Protein AF-A0AA36N7K6-F1 (afdb_monomer_lite)

Secondary structure (DSSP, 8-state):
------------------------------------PPP---SSHHHHHHHHHHHHHHHTTSSSSSTT-SSS------S----EEEEEESTTT-S-STTSPTTSEEEEEE--TT--SPPPPPPTT-SS-EEEEE-TT--S-PPPHHHHHHHHTTTT--EEEEE-SGGGTT-HHHHHHHHHHHHHH-TT--EEEEEEGGGHHHHGGGTTT-SEEEEE--SS-SSSGGG---SS-GGGSSHHHHHHHHHTSSS-GGGEEEEEESTT--HHHHHHHHHHHHHHT--EEEEESGGG--TTS-HHHHH-TTS-S---TT----EEEESS--S----STT-B-SS-BHHHHTSSS----SSTT-EEEE--

Radius of gyration: 30.45 Å; chains: 1; bounding box: 59×82×105 Å

Structure (mmCIF, N/CA/C/O backbone):
data_AF-A0AA36N7K6-F1
#
_entry.id   AF-A0AA36N7K6-F1
#
loop_
_atom_site.group_PDB
_atom_site.id
_atom_site.type_symbol
_atom_site.label_atom_id
_atom_site.label_alt_id
_atom_site.label_comp_id
_atom_site.label_asym_id
_atom_site.label_entity_id
_atom_site.label_seq_id
_atom_site.pdbx_PDB_ins_code
_atom_site.Cartn_x
_atom_site.Cartn_y
_atom_site.Cartn_z
_atom_site.occupancy
_atom_site.B_iso_or_equiv
_atom_site.auth_seq_id
_atom_site.auth_comp_id
_atom_site.auth_asym_id
_atom_site.auth_atom_id
_atom_site.pdbx_PDB_model_num
ATOM 1 N N . MET A 1 1 ? -28.451 37.799 57.015 1.00 39.62 1 MET A N 1
ATOM 2 C CA . MET A 1 1 ? -27.602 36.860 56.252 1.00 39.62 1 MET A CA 1
ATOM 3 C C . MET A 1 1 ? -27.461 37.430 54.855 1.00 39.62 1 MET A C 1
ATOM 5 O O . MET A 1 1 ? -28.474 37.689 54.223 1.00 39.62 1 MET A O 1
ATOM 9 N N . LEU A 1 2 ? -26.233 37.780 54.480 1.00 30.55 2 LEU A N 1
ATOM 10 C CA . LEU A 1 2 ? -25.866 38.664 53.372 1.00 30.55 2 LEU A CA 1
ATOM 11 C C . LEU A 1 2 ? -24.946 37.911 52.395 1.00 30.55 2 LEU A C 1
ATOM 13 O O . LEU A 1 2 ? -23.945 37.377 52.861 1.00 30.55 2 LEU A O 1
ATOM 17 N N . LEU A 1 3 ? -25.278 38.007 51.093 1.00 30.17 3 LEU A N 1
ATOM 18 C CA . LEU A 1 3 ? -24.422 37.927 49.880 1.00 30.17 3 LEU A CA 1
ATOM 19 C C . LEU A 1 3 ? -23.689 36.585 49.569 1.00 30.17 3 LEU A C 1
ATOM 21 O O . LEU A 1 3 ? -23.474 35.783 50.470 1.00 30.17 3 LEU A O 1
ATOM 25 N N . PRO A 1 4 ? -23.166 36.372 48.336 1.00 53.59 4 PRO A N 1
ATOM 26 C CA . PRO A 1 4 ? -23.793 36.595 47.022 1.00 53.59 4 PRO A CA 1
ATOM 27 C C . PRO A 1 4 ? -23.448 35.538 45.938 1.00 53.59 4 PRO A C 1
ATOM 29 O O . PRO A 1 4 ? -22.543 34.721 46.069 1.00 53.59 4 PRO A O 1
ATOM 32 N N . VAL A 1 5 ? -24.149 35.667 44.808 1.00 38.34 5 VAL A N 1
ATOM 33 C CA . VAL A 1 5 ? -23.792 35.183 43.463 1.00 38.34 5 VAL A CA 1
ATOM 34 C C . VAL A 1 5 ? -22.584 35.963 42.917 1.00 38.34 5 VAL A C 1
ATOM 36 O O . VAL A 1 5 ? -22.583 37.191 42.995 1.00 38.34 5 VAL A O 1
ATOM 39 N N . VAL A 1 6 ? -21.611 35.277 42.300 1.00 35.47 6 VAL A N 1
ATOM 40 C CA . VAL A 1 6 ? -20.634 35.878 41.368 1.00 35.47 6 VAL A CA 1
ATOM 41 C C . VAL A 1 6 ? -20.491 34.995 40.127 1.00 35.47 6 VAL A C 1
ATOM 43 O O . VAL A 1 6 ? -20.120 33.828 40.203 1.00 35.47 6 VAL A O 1
ATOM 46 N N . LEU A 1 7 ? -20.813 35.617 38.995 1.00 31.94 7 LEU A N 1
ATOM 47 C CA . LEU A 1 7 ? -20.554 35.241 37.609 1.00 31.94 7 LEU A CA 1
ATOM 48 C C . LEU A 1 7 ? -19.207 35.864 37.197 1.00 31.94 7 LEU A C 1
ATOM 50 O O . LEU A 1 7 ? -18.988 37.005 37.596 1.00 31.94 7 LEU A O 1
ATOM 54 N N . LEU A 1 8 ? -18.372 35.188 36.390 1.00 29.02 8 LEU A N 1
ATOM 55 C CA . LEU A 1 8 ? -17.604 35.757 35.254 1.00 29.02 8 LEU A CA 1
ATOM 56 C C . LEU A 1 8 ? -16.471 34.827 34.780 1.00 29.02 8 LEU A C 1
ATOM 58 O O . LEU A 1 8 ? -15.497 34.608 35.493 1.00 29.02 8 LEU A O 1
ATOM 62 N N . ALA A 1 9 ? -16.548 34.395 33.520 1.00 30.91 9 ALA A N 1
ATOM 63 C CA . ALA A 1 9 ? -15.377 34.150 32.683 1.00 30.91 9 ALA A CA 1
ATOM 64 C C . ALA A 1 9 ? -15.690 34.644 31.262 1.00 30.91 9 ALA A C 1
ATOM 66 O O . ALA A 1 9 ? -16.719 34.308 30.679 1.00 30.91 9 ALA A O 1
ATOM 67 N N . PHE A 1 10 ? -14.817 35.527 30.785 1.00 28.91 10 PHE A N 1
ATOM 68 C CA . PHE A 1 10 ? -14.889 36.290 29.545 1.00 28.91 10 PHE A CA 1
ATOM 69 C C . PHE A 1 10 ? -14.486 35.437 28.332 1.00 28.91 10 PHE A C 1
ATOM 71 O O . PHE A 1 10 ? -13.422 34.821 28.336 1.00 28.91 10 PHE A O 1
ATOM 78 N N . MET A 1 11 ? -15.291 35.489 27.268 1.00 31.33 11 MET A N 1
ATOM 79 C CA . MET A 1 11 ? -14.873 35.181 25.898 1.00 31.33 11 MET A CA 1
ATOM 80 C C . MET A 1 11 ? -14.242 36.429 25.272 1.00 31.33 11 MET A C 1
ATOM 82 O O . MET A 1 11 ? -14.821 37.514 25.324 1.00 31.33 11 MET A O 1
ATOM 86 N N . CYS A 1 12 ? -13.069 36.260 24.663 1.00 26.70 12 CYS A N 1
ATOM 87 C CA . CYS A 1 12 ? -12.395 37.280 23.869 1.00 26.70 12 CYS A CA 1
ATOM 88 C C . CYS A 1 12 ? -12.596 36.937 22.385 1.00 26.70 12 CYS A C 1
ATOM 90 O O . CYS A 1 12 ? -11.971 36.015 21.867 1.00 26.70 12 CYS A O 1
ATOM 92 N N . LEU A 1 13 ? -13.505 37.655 21.724 1.00 32.97 13 LEU A N 1
ATOM 93 C CA . LEU A 1 13 ? -13.656 37.686 20.270 1.00 32.97 13 LEU A CA 1
ATOM 94 C C . LEU A 1 13 ? -12.942 38.942 19.763 1.00 32.97 13 LEU A C 1
ATOM 96 O O . LEU A 1 13 ? -13.388 40.053 20.039 1.00 32.97 13 LEU A O 1
ATOM 100 N N . CYS A 1 14 ? -11.862 38.767 19.006 1.00 27.42 14 CYS A N 1
ATOM 101 C CA . CYS A 1 14 ? -11.265 39.833 18.206 1.00 27.42 14 CYS A CA 1
ATOM 102 C C . CYS A 1 14 ? -11.496 39.523 16.727 1.00 27.42 14 CYS A C 1
ATOM 104 O O . CYS A 1 14 ? -10.739 38.776 16.114 1.00 27.42 14 CYS A O 1
ATOM 106 N N . GLY A 1 15 ? -12.536 40.129 16.160 1.00 26.52 15 GLY A N 1
ATOM 107 C CA . GLY A 1 15 ? -12.546 40.510 14.754 1.00 26.52 15 GLY A CA 1
ATOM 108 C C . GLY A 1 15 ? -12.135 41.977 14.650 1.00 26.52 15 GLY A C 1
ATOM 109 O O . GLY A 1 15 ? -12.615 42.796 15.429 1.00 26.52 15 GLY A O 1
ATOM 110 N N . ASN A 1 16 ? -11.234 42.321 13.732 1.00 32.41 16 ASN A N 1
ATOM 111 C CA . ASN A 1 16 ? -11.584 43.061 12.515 1.00 32.41 16 ASN A CA 1
ATOM 112 C C . ASN A 1 16 ? -10.376 43.698 11.823 1.00 32.41 16 ASN A C 1
ATOM 114 O O . ASN A 1 16 ? -9.350 44.028 12.411 1.00 32.41 16 ASN A O 1
ATOM 118 N N . ALA A 1 17 ? -10.589 43.873 10.525 1.00 33.31 17 ALA A N 1
ATOM 119 C CA . ALA A 1 17 ? -9.763 44.565 9.565 1.00 33.31 17 ALA A CA 1
ATOM 120 C C . ALA A 1 17 ? -9.476 46.045 9.900 1.00 33.31 17 ALA A C 1
ATOM 122 O O . ALA A 1 17 ? -10.287 46.749 10.491 1.00 33.31 17 ALA A O 1
ATOM 123 N N . GLN A 1 18 ? -8.336 46.488 9.361 1.00 32.47 18 GLN A N 1
ATOM 124 C CA . GLN A 1 18 ? -8.043 47.805 8.781 1.00 32.47 18 GLN A CA 1
ATOM 125 C C . GLN A 1 18 ? -8.142 49.097 9.628 1.00 32.47 18 GLN A C 1
ATOM 127 O O . GLN A 1 18 ? -9.201 49.658 9.882 1.00 32.47 18 GLN A O 1
ATOM 132 N N . SER A 1 19 ? -6.955 49.707 9.731 1.00 32.47 19 SER A N 1
ATOM 133 C CA . SER A 1 19 ? -6.635 51.109 9.406 1.00 32.47 19 SER A CA 1
ATOM 134 C C . SER A 1 19 ? -6.470 52.145 10.532 1.00 32.47 19 SER A C 1
ATOM 136 O O . SER A 1 19 ? -7.344 52.414 11.345 1.00 32.47 19 SER A O 1
ATOM 138 N N . SER A 1 20 ? -5.321 52.821 10.414 1.00 34.53 20 SER A N 1
ATOM 139 C CA . SER A 1 20 ? -4.963 54.182 10.842 1.00 34.53 20 SER A CA 1
ATOM 140 C C . SER A 1 20 ? -4.716 54.499 12.326 1.00 34.53 20 SER A C 1
ATOM 142 O O . SER A 1 20 ? -5.620 54.667 13.130 1.00 34.53 20 SER A O 1
ATOM 144 N N . ASN A 1 21 ? -3.420 54.688 12.609 1.00 36.25 21 ASN A N 1
ATOM 145 C CA . ASN A 1 21 ? -2.793 55.787 13.353 1.00 36.25 21 ASN A CA 1
ATOM 146 C C . ASN A 1 21 ? -3.643 56.567 14.370 1.00 36.25 21 ASN A C 1
ATOM 148 O O . ASN A 1 21 ? -4.334 57.515 14.004 1.00 36.25 21 ASN A O 1
ATOM 152 N N . ALA A 1 22 ? -3.371 56.335 15.654 1.00 35.34 22 ALA A N 1
ATOM 153 C CA . ALA A 1 22 ? -3.309 57.407 16.644 1.00 35.34 22 ALA A CA 1
ATOM 154 C C . ALA A 1 22 ? -2.387 57.006 17.806 1.00 35.34 22 ALA A C 1
ATOM 156 O O . ALA A 1 22 ? -2.618 56.038 18.522 1.00 35.34 22 ALA A O 1
ATOM 157 N N . THR A 1 23 ? -1.316 57.777 17.957 1.00 39.56 23 THR A N 1
ATOM 158 C CA . THR A 1 23 ? -0.395 57.835 19.095 1.00 39.56 23 THR A CA 1
ATOM 159 C C . THR A 1 23 ? -1.125 58.084 20.416 1.00 39.56 23 THR A C 1
ATOM 161 O O . THR A 1 23 ? -1.807 59.100 20.548 1.00 39.56 23 THR A O 1
ATOM 164 N N . CYS A 1 24 ? -0.882 57.237 21.420 1.00 33.41 24 CYS A N 1
ATOM 165 C CA . CYS A 1 24 ? -1.167 57.539 22.823 1.00 33.41 24 CYS A CA 1
ATOM 166 C C . CYS A 1 24 ? 0.103 57.415 23.670 1.00 33.41 24 CYS A C 1
ATOM 168 O O . CYS A 1 24 ? 0.974 56.584 23.424 1.00 33.41 24 CYS A O 1
ATOM 170 N N . ALA A 1 25 ? 0.195 58.354 24.604 1.00 33.22 25 ALA A N 1
ATOM 171 C CA . ALA A 1 25 ? 1.375 58.785 25.321 1.00 33.22 25 ALA A CA 1
ATOM 172 C C . ALA A 1 25 ? 1.802 57.839 26.450 1.00 33.22 25 ALA A C 1
ATOM 174 O O . ALA A 1 25 ? 1.000 57.095 27.009 1.00 33.22 25 ALA A O 1
ATOM 175 N N . ALA A 1 26 ? 3.087 57.948 26.781 1.00 37.84 26 ALA A N 1
ATOM 176 C CA . ALA A 1 26 ? 3.734 57.346 27.933 1.00 37.84 26 ALA A CA 1
ATOM 177 C C . ALA A 1 26 ? 3.120 57.834 29.256 1.00 37.84 26 ALA A C 1
ATOM 179 O O . ALA A 1 26 ? 2.876 59.029 29.431 1.00 37.84 26 ALA A O 1
ATOM 180 N N . GLY A 1 27 ? 2.929 56.900 30.185 1.00 31.61 27 GLY A N 1
ATOM 181 C CA . GLY A 1 27 ? 2.534 57.163 31.563 1.00 31.61 27 GLY A CA 1
ATOM 182 C C . GLY A 1 27 ? 2.665 55.896 32.401 1.00 31.61 27 GLY A C 1
ATOM 183 O O . GLY A 1 27 ? 1.867 54.980 32.248 1.00 31.61 27 GLY A O 1
ATOM 184 N N . ASP A 1 28 ? 3.733 55.866 33.194 1.00 34.97 28 ASP A N 1
ATOM 185 C CA . ASP A 1 28 ? 3.981 55.141 34.445 1.00 34.97 28 ASP A CA 1
ATOM 186 C C . ASP A 1 28 ? 3.016 54.012 34.851 1.00 34.97 28 ASP A C 1
ATOM 188 O O . ASP A 1 28 ? 1.888 54.251 35.282 1.00 34.97 28 ASP A O 1
ATOM 192 N N . CYS A 1 29 ? 3.540 52.782 34.850 1.00 32.78 29 CYS A N 1
ATOM 193 C CA . CYS A 1 29 ? 3.026 51.680 35.658 1.00 32.78 29 CYS A CA 1
ATOM 194 C C . CYS A 1 29 ? 4.177 51.089 36.480 1.00 32.78 29 CYS A C 1
ATOM 196 O O . CYS A 1 29 ? 5.157 50.591 35.924 1.00 32.78 29 CYS A O 1
ATOM 198 N N . ASP A 1 30 ? 4.022 51.179 37.799 1.00 32.94 30 ASP A N 1
ATOM 199 C CA . ASP A 1 30 ? 4.907 50.668 38.841 1.00 32.94 30 ASP A CA 1
ATOM 200 C C . ASP A 1 30 ? 5.195 49.158 38.723 1.00 32.94 30 ASP A C 1
ATOM 202 O O . ASP A 1 30 ? 4.315 48.344 38.430 1.00 32.94 30 ASP A O 1
ATOM 206 N N . GLU A 1 31 ? 6.444 48.786 39.020 1.00 40.84 31 GLU A N 1
ATOM 207 C CA . GLU A 1 31 ? 6.893 47.404 39.219 1.00 40.84 31 GLU A CA 1
ATOM 208 C C . GLU A 1 31 ? 6.228 46.744 40.441 1.00 40.84 31 GLU A C 1
ATOM 210 O O . GLU A 1 31 ? 6.171 47.346 41.518 1.00 40.84 31 GLU A O 1
ATOM 215 N N . PRO A 1 32 ? 5.897 45.441 40.363 1.00 40.06 32 PRO A N 1
ATOM 216 C CA . PRO A 1 32 ? 5.845 44.598 41.545 1.00 40.06 32 PRO A CA 1
ATOM 217 C C . PRO A 1 32 ? 6.976 43.553 41.574 1.00 40.06 32 PRO A C 1
ATOM 219 O O . PRO A 1 32 ? 7.099 42.684 40.716 1.00 40.06 32 PRO A O 1
ATOM 222 N N . ALA A 1 33 ? 7.770 43.670 42.640 1.00 32.44 33 ALA A N 1
ATOM 223 C CA . ALA A 1 33 ? 8.485 42.657 43.420 1.00 32.44 33 ALA A CA 1
ATOM 224 C C . ALA A 1 33 ? 8.785 41.271 42.795 1.00 32.44 33 ALA A C 1
ATOM 226 O O . ALA A 1 33 ? 7.921 40.409 42.638 1.00 32.44 33 ALA A O 1
ATOM 227 N N . LEU A 1 34 ? 10.090 41.017 42.638 1.00 30.92 34 LEU A N 1
ATOM 228 C CA . LEU A 1 34 ? 10.732 39.711 42.466 1.00 30.92 34 LEU A CA 1
ATOM 229 C C . LEU A 1 34 ? 10.293 38.677 43.523 1.00 30.92 34 LEU A C 1
ATOM 231 O O . LEU A 1 34 ? 10.609 38.806 44.707 1.00 30.92 34 LEU A O 1
ATOM 235 N N . VAL A 1 35 ? 9.690 37.578 43.066 1.00 33.66 35 VAL A N 1
ATOM 236 C CA . VAL A 1 35 ? 9.576 36.321 43.821 1.00 33.66 35 VAL A CA 1
ATOM 237 C C . VAL A 1 35 ? 10.738 35.407 43.423 1.00 33.66 35 VAL A C 1
ATOM 239 O O . VAL A 1 35 ? 10.842 34.962 42.281 1.00 33.66 35 VAL A O 1
ATOM 242 N N . GLN A 1 36 ? 11.631 35.123 44.375 1.00 37.09 36 GLN A N 1
ATOM 243 C CA . GLN A 1 36 ? 12.686 34.116 44.242 1.00 37.09 36 GLN A CA 1
ATOM 244 C C . GLN A 1 36 ? 12.073 32.711 44.152 1.00 37.09 36 GLN A C 1
ATOM 246 O O . GLN A 1 36 ? 11.534 32.201 45.133 1.00 37.09 36 GLN A O 1
ATOM 251 N N . MET A 1 37 ? 12.219 32.050 43.000 1.00 32.16 37 MET A N 1
ATOM 252 C CA . MET A 1 37 ? 11.993 30.609 42.875 1.00 32.16 37 MET A CA 1
ATOM 253 C C . MET A 1 37 ? 13.297 29.827 43.081 1.00 32.16 37 MET A C 1
ATOM 255 O O . MET A 1 37 ? 14.289 29.994 42.370 1.00 32.16 37 MET A O 1
ATOM 259 N N . SER A 1 38 ? 13.257 28.958 44.088 1.00 33.12 38 SER A N 1
ATOM 260 C CA . SER A 1 38 ? 14.262 27.961 44.453 1.00 33.12 38 SER A CA 1
ATOM 261 C C . SER A 1 38 ? 14.461 26.925 43.336 1.00 33.12 38 SER A C 1
ATOM 263 O O . SER A 1 38 ? 13.515 26.266 42.908 1.00 33.12 38 SER A O 1
ATOM 265 N N . ARG A 1 39 ? 15.710 26.762 42.881 1.00 39.34 39 ARG A N 1
ATOM 266 C CA . ARG A 1 39 ? 16.161 25.673 42.000 1.00 39.34 39 ARG A CA 1
ATOM 267 C C . ARG A 1 39 ? 16.507 24.445 42.838 1.00 39.34 39 ARG A C 1
ATOM 269 O O . ARG A 1 39 ? 17.468 24.484 43.602 1.00 39.34 39 ARG A O 1
ATOM 276 N N . THR A 1 40 ? 15.828 23.326 42.602 1.00 35.69 40 THR A N 1
ATOM 277 C CA . THR A 1 40 ? 16.357 21.994 42.926 1.00 35.69 40 THR A CA 1
ATOM 278 C C . THR A 1 40 ? 16.077 21.008 41.794 1.00 35.69 40 THR A C 1
ATOM 280 O O . THR A 1 40 ? 15.075 21.112 41.098 1.00 35.69 40 THR A O 1
ATOM 283 N N . SER A 1 41 ? 16.993 20.043 41.659 1.00 37.34 41 SER A N 1
ATOM 284 C CA . SER A 1 41 ? 16.916 18.822 40.845 1.00 37.34 41 SER A CA 1
ATOM 285 C C . SER A 1 41 ? 17.373 18.895 39.379 1.00 37.34 41 SER A C 1
ATOM 287 O O . SER A 1 41 ? 16.604 18.785 38.432 1.00 37.34 41 SER A O 1
ATOM 289 N N . SER A 1 42 ? 18.695 18.964 39.195 1.00 47.56 42 SER A N 1
ATOM 290 C CA . SER A 1 42 ? 19.395 18.535 37.979 1.00 47.56 42 SER A CA 1
ATOM 291 C C . SER A 1 42 ? 20.234 17.294 38.307 1.00 47.56 42 SER A C 1
ATOM 293 O O . SER A 1 42 ? 21.413 17.412 38.643 1.00 47.56 42 SER A O 1
ATOM 295 N N . HIS A 1 43 ? 19.644 16.097 38.275 1.00 48.12 43 HIS A N 1
ATOM 296 C CA . HIS A 1 43 ? 20.434 14.861 38.401 1.00 48.12 43 HIS A CA 1
ATOM 297 C C . HIS A 1 43 ? 19.873 13.651 37.631 1.00 48.12 43 HIS A C 1
ATOM 299 O O . HIS A 1 43 ? 20.649 12.773 37.251 1.00 48.12 43 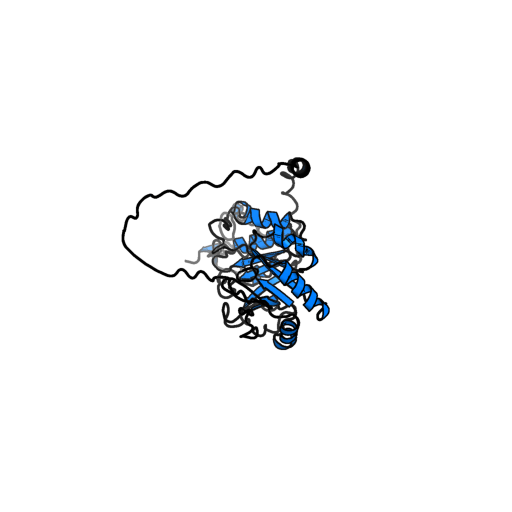HIS A O 1
ATOM 305 N N . GLU A 1 44 ? 18.581 13.628 37.287 1.00 48.41 44 GLU A N 1
ATOM 306 C CA . GLU A 1 44 ? 17.987 12.516 36.520 1.00 48.41 44 GLU A CA 1
ATOM 307 C C . GLU A 1 44 ? 18.118 12.676 34.994 1.00 48.41 44 GLU A C 1
ATOM 309 O O . GLU A 1 44 ? 18.363 11.700 34.278 1.00 48.41 44 GLU A O 1
ATOM 314 N N . GLU A 1 45 ? 18.117 13.905 34.473 1.00 47.12 45 GLU A N 1
ATOM 315 C CA . GLU A 1 45 ? 18.194 14.148 33.022 1.00 47.12 45 GLU A CA 1
ATOM 316 C C . GLU A 1 45 ? 19.569 13.783 32.410 1.00 47.12 45 GLU A C 1
ATOM 318 O O . GLU A 1 45 ? 19.695 13.402 31.240 1.00 47.12 45 GLU A O 1
ATOM 323 N N . LEU A 1 46 ? 20.628 13.817 33.225 1.00 47.28 46 LEU A N 1
ATOM 324 C CA . LEU A 1 46 ? 21.995 13.471 32.819 1.00 47.28 46 LEU A CA 1
ATOM 325 C C . LEU A 1 46 ? 22.236 11.954 32.742 1.00 47.28 46 LEU A C 1
ATOM 327 O O . LEU A 1 46 ? 23.103 11.510 31.978 1.00 47.28 46 LEU A O 1
ATOM 331 N N . GLN A 1 47 ? 21.460 11.144 33.470 1.00 48.22 47 GLN A N 1
ATOM 332 C CA . GLN A 1 47 ? 21.578 9.683 33.420 1.00 48.22 47 GLN A CA 1
ATOM 333 C C . GLN A 1 47 ? 20.828 9.082 32.218 1.00 48.22 47 GLN A C 1
ATOM 335 O O . GLN A 1 47 ? 21.354 8.172 31.565 1.00 48.22 47 GLN A O 1
ATOM 340 N N . GLY A 1 48 ? 19.688 9.663 31.822 1.00 49.28 48 GLY A N 1
ATOM 341 C CA . GLY A 1 48 ? 18.949 9.266 30.614 1.00 49.28 48 GLY A CA 1
ATOM 342 C C . GLY A 1 48 ? 19.736 9.495 29.314 1.00 49.28 48 GLY A C 1
ATOM 343 O O . GLY A 1 48 ? 19.829 8.610 28.454 1.00 49.28 48 GLY A O 1
ATOM 344 N N . ARG A 1 49 ? 20.424 10.641 29.192 1.00 51.81 49 ARG A N 1
ATOM 345 C CA . ARG A 1 49 ? 21.219 10.980 27.991 1.00 51.81 49 ARG A CA 1
ATOM 346 C C . ARG A 1 49 ? 22.467 10.099 27.814 1.00 51.81 49 ARG A C 1
ATOM 348 O O . ARG A 1 49 ? 22.881 9.828 26.682 1.00 51.81 49 ARG A O 1
ATOM 355 N N . ARG A 1 50 ? 23.056 9.586 28.904 1.00 51.22 50 ARG A N 1
ATOM 356 C CA . ARG A 1 50 ? 24.233 8.690 28.849 1.00 51.22 50 ARG A CA 1
ATOM 357 C C . ARG A 1 50 ? 23.887 7.269 28.388 1.00 51.22 50 ARG A C 1
ATOM 359 O O . ARG A 1 50 ? 24.697 6.662 27.683 1.00 51.22 50 ARG A O 1
ATOM 366 N N . ARG A 1 51 ? 22.685 6.759 28.692 1.00 53.66 51 ARG A N 1
ATOM 367 C CA . ARG A 1 51 ? 22.215 5.450 28.190 1.00 53.66 51 ARG A CA 1
ATOM 368 C C . ARG A 1 51 ? 21.927 5.474 26.681 1.00 53.66 51 ARG A C 1
ATOM 370 O O . ARG A 1 51 ? 22.362 4.562 25.976 1.00 53.66 51 ARG A O 1
ATOM 377 N N . ARG A 1 52 ? 21.335 6.555 26.151 1.00 53.38 52 ARG A N 1
ATOM 378 C CA . ARG A 1 52 ? 21.074 6.717 24.700 1.00 53.38 52 ARG A CA 1
ATOM 379 C C . ARG A 1 52 ? 22.355 6.775 23.850 1.00 53.38 52 ARG A C 1
ATOM 381 O O . ARG A 1 52 ? 22.409 6.185 22.772 1.00 53.38 52 ARG A O 1
ATOM 388 N N . ARG A 1 53 ? 23.438 7.395 24.345 1.00 52.38 53 ARG A N 1
ATOM 389 C CA . ARG A 1 53 ? 24.724 7.466 23.613 1.00 52.38 53 ARG A CA 1
ATOM 390 C C . ARG A 1 53 ? 25.489 6.138 23.536 1.00 52.38 53 ARG A C 1
ATOM 392 O O . ARG A 1 53 ? 26.226 5.937 22.571 1.00 52.38 53 ARG A O 1
ATOM 399 N N . ARG A 1 54 ? 25.324 5.221 24.500 1.00 49.47 54 ARG A N 1
ATOM 400 C CA . ARG A 1 54 ? 25.983 3.898 24.448 1.00 49.47 54 ARG A CA 1
ATOM 401 C C . ARG A 1 54 ? 25.332 2.951 23.431 1.00 49.47 54 ARG A C 1
ATOM 403 O O . ARG A 1 54 ? 26.071 2.267 22.732 1.00 49.47 54 ARG A O 1
ATOM 410 N N . ARG A 1 55 ? 24.002 2.985 23.259 1.00 51.00 55 ARG A N 1
ATOM 411 C CA . ARG A 1 55 ? 23.293 2.160 22.253 1.00 51.00 55 ARG A CA 1
ATOM 412 C C . ARG A 1 55 ? 23.614 2.555 20.803 1.00 51.00 55 ARG A C 1
ATOM 414 O O . ARG A 1 55 ? 23.816 1.683 19.965 1.00 51.00 55 ARG A O 1
ATOM 421 N N . ARG A 1 56 ? 23.777 3.852 20.504 1.00 49.31 56 ARG A N 1
ATOM 422 C CA . ARG A 1 56 ? 24.165 4.304 19.148 1.00 49.31 56 ARG A CA 1
ATOM 423 C C . ARG A 1 56 ? 25.590 3.894 18.741 1.00 49.31 56 ARG A C 1
ATOM 425 O O . ARG A 1 56 ? 25.854 3.712 17.558 1.00 49.31 56 ARG A O 1
ATOM 432 N N . ARG A 1 57 ? 26.517 3.716 19.694 1.00 48.19 57 ARG A N 1
ATOM 433 C CA . ARG A 1 57 ? 27.903 3.302 19.391 1.00 48.19 57 ARG A CA 1
ATOM 434 C C . ARG A 1 57 ? 28.071 1.798 19.164 1.00 48.19 57 ARG A C 1
ATOM 436 O O . ARG A 1 57 ? 28.987 1.432 18.436 1.00 48.19 57 ARG A O 1
ATOM 443 N N . SER A 1 58 ? 27.217 0.940 19.731 1.00 46.28 58 SER A N 1
ATOM 444 C CA . SER A 1 58 ? 27.295 -0.507 19.475 1.00 46.28 58 SER A CA 1
ATOM 445 C C . SER A 1 58 ? 26.727 -0.893 18.106 1.00 46.28 58 SER A C 1
ATOM 447 O O . SER A 1 58 ? 27.299 -1.761 17.457 1.00 46.28 58 SER A O 1
ATOM 449 N N . ARG A 1 59 ? 25.683 -0.205 17.613 1.00 50.09 59 ARG A N 1
ATOM 450 C CA . ARG A 1 59 ? 25.126 -0.446 16.264 1.00 50.09 59 ARG A CA 1
ATOM 451 C C . ARG A 1 59 ? 26.094 -0.056 15.137 1.00 50.09 59 ARG A C 1
ATOM 453 O O . ARG A 1 59 ? 26.204 -0.771 14.151 1.00 50.09 59 ARG A O 1
ATOM 460 N N . ARG A 1 60 ? 26.888 1.010 15.307 1.00 46.38 60 ARG A N 1
ATOM 461 C CA . ARG A 1 60 ? 27.833 1.472 14.268 1.00 46.38 60 ARG A CA 1
ATOM 462 C C . ARG A 1 60 ? 29.019 0.525 14.024 1.00 46.38 60 ARG A C 1
ATOM 464 O O . ARG A 1 60 ? 29.649 0.630 12.983 1.00 46.38 60 ARG A O 1
ATOM 471 N N . ARG A 1 61 ? 29.322 -0.390 14.955 1.00 44.38 61 ARG A N 1
ATOM 472 C CA . ARG A 1 61 ? 30.395 -1.392 14.802 1.00 44.38 61 ARG A CA 1
ATOM 473 C C . ARG A 1 61 ? 29.968 -2.674 14.082 1.00 44.38 61 ARG A C 1
ATOM 475 O O . ARG A 1 61 ? 30.838 -3.472 13.785 1.00 44.38 61 ARG A O 1
ATOM 482 N N . ARG A 1 62 ? 28.673 -2.868 13.803 1.00 45.44 62 ARG A N 1
ATOM 483 C CA . ARG A 1 62 ? 28.186 -3.989 12.977 1.00 45.44 62 ARG A CA 1
ATOM 484 C C . ARG A 1 62 ? 27.989 -3.626 11.499 1.00 45.44 62 ARG A C 1
ATOM 486 O O . ARG A 1 62 ? 27.747 -4.511 10.705 1.00 45.44 62 ARG A O 1
ATOM 493 N N . ARG A 1 63 ? 28.118 -2.346 11.124 1.00 45.97 63 ARG A N 1
ATOM 494 C CA . ARG A 1 63 ? 27.859 -1.851 9.756 1.00 45.97 63 ARG A CA 1
ATOM 495 C C . ARG A 1 63 ? 29.073 -1.865 8.812 1.00 45.97 63 ARG A C 1
ATOM 497 O O . ARG A 1 63 ? 28.927 -1.438 7.677 1.00 45.97 63 ARG A O 1
ATOM 504 N N . SER A 1 64 ? 30.263 -2.279 9.255 1.00 43.97 64 SER A N 1
ATOM 505 C CA . SER A 1 64 ? 31.465 -2.256 8.400 1.00 43.97 64 SER A CA 1
ATOM 506 C C . SER A 1 64 ? 31.714 -3.539 7.610 1.00 43.97 64 S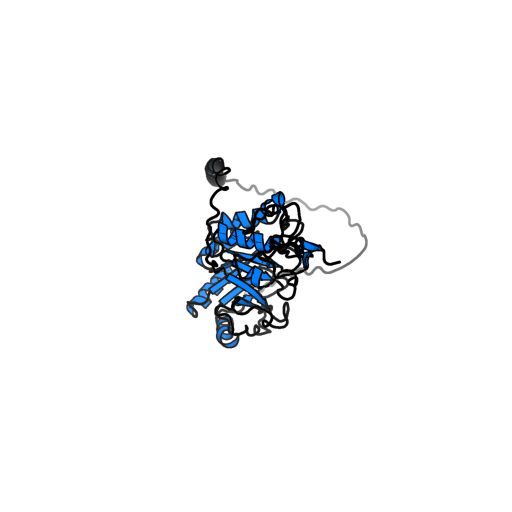ER A C 1
ATOM 508 O O . SER A 1 64 ? 32.555 -3.509 6.718 1.00 43.97 64 SER A O 1
ATOM 510 N N . ASP A 1 65 ? 30.995 -4.627 7.903 1.00 43.06 65 ASP A N 1
ATOM 511 C CA . ASP A 1 65 ? 31.371 -5.958 7.406 1.00 43.06 65 ASP A CA 1
ATOM 512 C C . ASP A 1 65 ? 30.358 -6.552 6.399 1.00 43.06 65 ASP A C 1
ATOM 514 O O . ASP A 1 65 ? 30.654 -7.575 5.796 1.00 43.06 65 ASP A O 1
ATOM 518 N N . ASP A 1 66 ? 29.222 -5.887 6.134 1.00 44.62 66 ASP A N 1
ATOM 519 C CA . ASP A 1 66 ? 28.154 -6.386 5.232 1.00 44.62 66 ASP A CA 1
ATOM 520 C C . ASP A 1 66 ? 28.177 -5.799 3.803 1.00 44.62 66 ASP A C 1
ATOM 522 O O . ASP A 1 66 ? 27.324 -6.100 2.975 1.00 44.62 66 ASP A O 1
ATOM 526 N N . SER A 1 67 ? 29.160 -4.962 3.462 1.00 46.53 67 SER A N 1
ATOM 527 C CA . SER A 1 67 ? 29.185 -4.236 2.176 1.00 46.53 67 SER A CA 1
ATOM 528 C C . SER A 1 67 ? 29.634 -5.075 0.965 1.00 46.53 67 SER A C 1
ATOM 530 O O . SER A 1 67 ? 29.716 -4.537 -0.140 1.00 46.53 67 SER A O 1
ATOM 532 N N . SER A 1 68 ? 29.981 -6.353 1.134 1.00 41.16 68 SER A N 1
ATOM 533 C CA . SER A 1 68 ? 30.664 -7.129 0.084 1.00 41.16 68 SER A CA 1
ATOM 534 C C . SER A 1 68 ? 30.033 -8.474 -0.289 1.00 41.16 68 SER A C 1
ATOM 536 O O . SER A 1 68 ? 30.595 -9.147 -1.149 1.00 41.16 68 SER A O 1
ATOM 538 N N . ASP A 1 69 ? 28.888 -8.860 0.287 1.00 41.25 69 ASP A N 1
ATOM 539 C CA . ASP A 1 69 ? 28.298 -10.200 0.072 1.00 41.25 69 ASP A CA 1
ATOM 540 C C . ASP A 1 69 ? 26.886 -10.197 -0.555 1.00 41.25 69 ASP A C 1
ATOM 542 O O . ASP A 1 69 ? 26.205 -11.216 -0.595 1.00 41.25 69 ASP A O 1
ATOM 546 N N . SER A 1 70 ? 26.439 -9.069 -1.119 1.00 44.69 70 SER A N 1
ATOM 547 C CA . SER A 1 70 ? 25.144 -8.966 -1.820 1.00 44.69 70 SER A CA 1
ATOM 548 C C . SER A 1 70 ? 25.188 -9.388 -3.299 1.00 44.69 70 SER A C 1
ATOM 550 O O . SER A 1 70 ? 24.170 -9.393 -3.983 1.00 44.69 70 SER A O 1
ATOM 552 N N . ARG A 1 71 ? 26.346 -9.808 -3.830 1.00 43.19 71 ARG A N 1
ATOM 553 C CA . ARG A 1 71 ? 26.498 -10.221 -5.240 1.00 43.19 71 ARG A CA 1
ATOM 554 C C . ARG A 1 71 ? 26.752 -11.720 -5.406 1.00 43.19 71 ARG A C 1
ATOM 556 O O . ARG A 1 71 ? 27.799 -12.050 -5.955 1.00 43.19 71 ARG A O 1
ATOM 563 N N . ARG A 1 72 ? 25.857 -12.637 -4.987 1.00 41.09 72 ARG A N 1
ATOM 564 C CA . ARG A 1 72 ? 25.801 -14.011 -5.580 1.00 41.09 72 ARG A CA 1
ATOM 565 C C . ARG A 1 72 ? 24.710 -14.984 -5.108 1.00 41.09 72 ARG A C 1
ATOM 567 O O . ARG A 1 72 ? 24.965 -16.184 -5.024 1.00 41.09 72 ARG A O 1
ATOM 574 N N . ARG A 1 73 ? 23.467 -14.552 -4.895 1.00 36.81 73 ARG A N 1
ATOM 575 C CA . ARG A 1 73 ? 22.344 -15.508 -4.804 1.00 36.81 73 ARG A CA 1
ATOM 576 C C . ARG A 1 73 ? 21.127 -15.063 -5.613 1.00 36.81 73 ARG A C 1
ATOM 578 O O . ARG A 1 73 ? 20.052 -14.878 -5.069 1.00 36.81 73 ARG A O 1
ATOM 585 N N . ARG A 1 74 ? 21.277 -14.986 -6.943 1.00 40.81 74 ARG A N 1
ATOM 586 C CA . ARG A 1 74 ? 20.131 -15.178 -7.848 1.00 40.81 74 ARG A CA 1
ATOM 587 C C . ARG A 1 74 ? 19.754 -16.660 -7.792 1.00 40.81 74 ARG A C 1
ATOM 589 O O . ARG A 1 74 ? 20.308 -17.484 -8.514 1.00 40.81 74 ARG A O 1
ATOM 596 N N . SER A 1 75 ? 18.902 -16.998 -6.830 1.00 39.00 75 SER A N 1
ATOM 597 C CA . SER A 1 75 ? 18.189 -18.269 -6.791 1.00 39.00 75 SER A CA 1
ATOM 598 C C . SER A 1 75 ? 17.236 -18.289 -7.984 1.00 39.00 75 SER A C 1
ATOM 600 O O . SER A 1 75 ? 16.394 -17.405 -8.096 1.00 39.00 75 SER A O 1
ATOM 602 N N . SER A 1 76 ? 17.380 -19.256 -8.890 1.00 40.47 76 SER A N 1
ATOM 603 C CA . SER A 1 76 ? 16.425 -19.501 -9.974 1.00 40.47 76 SER A CA 1
ATOM 604 C C . SER A 1 76 ? 15.158 -20.129 -9.387 1.00 40.47 76 SER A C 1
ATOM 606 O O . SER A 1 76 ? 14.934 -21.337 -9.497 1.00 40.47 76 SER A O 1
ATOM 608 N N . TYR A 1 77 ? 14.381 -19.325 -8.669 1.00 41.66 77 TYR A N 1
ATOM 609 C CA . TYR A 1 77 ? 13.049 -19.694 -8.225 1.00 41.66 77 TYR A CA 1
ATOM 610 C C . TYR A 1 77 ? 12.101 -19.500 -9.413 1.00 41.66 77 TYR A C 1
ATOM 612 O O . TYR A 1 77 ? 11.988 -18.405 -9.946 1.00 41.66 77 TYR A O 1
ATOM 620 N N . THR A 1 78 ? 11.505 -20.596 -9.878 1.00 42.84 78 THR A N 1
ATOM 621 C CA . THR A 1 78 ? 10.565 -20.649 -11.015 1.00 42.84 78 THR A CA 1
ATOM 622 C C . THR A 1 78 ? 9.113 -20.795 -10.556 1.00 42.84 78 THR A C 1
ATOM 624 O O . THR A 1 78 ? 8.232 -21.048 -11.369 1.00 42.84 78 THR A O 1
ATOM 627 N N . GLY A 1 79 ? 8.857 -20.661 -9.252 1.00 45.62 79 GLY A N 1
ATOM 628 C CA . GLY A 1 79 ? 7.504 -20.498 -8.736 1.00 45.62 79 GLY A CA 1
ATOM 629 C C . GLY A 1 79 ? 7.145 -19.020 -8.731 1.00 45.62 79 GLY A C 1
ATOM 630 O O . GLY A 1 79 ? 7.928 -18.207 -8.243 1.00 45.62 79 GLY A O 1
ATOM 631 N N . THR A 1 80 ? 5.972 -18.669 -9.245 1.00 52.47 80 THR A N 1
ATOM 632 C CA . THR A 1 80 ? 5.314 -17.403 -8.922 1.00 52.47 80 THR A CA 1
ATOM 633 C C . THR A 1 80 ? 5.208 -17.363 -7.402 1.00 52.47 80 THR A C 1
ATOM 635 O O . THR A 1 80 ? 4.522 -18.198 -6.815 1.00 52.47 80 THR A O 1
ATOM 638 N N . ILE A 1 81 ? 5.968 -16.493 -6.736 1.00 51.38 81 ILE A N 1
ATOM 639 C CA . ILE A 1 81 ? 5.684 -16.182 -5.336 1.00 51.38 81 ILE A CA 1
ATOM 640 C C . ILE A 1 81 ? 4.394 -15.370 -5.413 1.00 51.38 81 ILE A C 1
ATOM 642 O O . ILE A 1 81 ? 4.450 -14.288 -5.995 1.00 51.38 81 ILE A O 1
ATOM 646 N N . PRO A 1 82 ? 3.244 -15.875 -4.934 1.00 76.75 82 PRO A N 1
ATOM 647 C CA . PRO A 1 82 ? 2.059 -15.042 -4.885 1.00 76.75 82 PRO A CA 1
ATOM 648 C C . PRO A 1 82 ? 2.347 -13.949 -3.857 1.00 76.75 82 PRO A C 1
ATOM 650 O O . PRO A 1 82 ? 2.480 -14.232 -2.666 1.00 76.75 82 PRO A O 1
ATOM 653 N N . TYR A 1 83 ? 2.538 -12.726 -4.330 1.00 93.50 83 TYR A N 1
ATOM 654 C CA . TYR A 1 83 ? 2.485 -11.542 -3.490 1.00 93.50 83 TYR A CA 1
ATOM 655 C C . TYR A 1 83 ? 1.090 -10.944 -3.577 1.00 93.50 83 TYR A C 1
ATOM 657 O O . TYR A 1 83 ? 0.333 -11.208 -4.512 1.00 93.50 83 TYR A O 1
ATOM 665 N N . VAL A 1 84 ? 0.746 -10.167 -2.561 1.00 94.75 84 VAL A N 1
ATOM 666 C CA . VAL A 1 84 ? -0.541 -9.493 -2.487 1.00 94.75 84 VAL A CA 1
ATOM 667 C C . VAL A 1 84 ? -0.581 -8.378 -3.531 1.00 94.75 84 VAL A C 1
ATOM 669 O O . VAL A 1 84 ? 0.369 -7.605 -3.672 1.00 94.75 84 VAL A O 1
ATOM 672 N N . LEU A 1 85 ? -1.688 -8.307 -4.259 1.00 94.81 85 LEU A N 1
ATOM 673 C CA . LEU A 1 85 ? -2.002 -7.223 -5.176 1.00 94.81 85 LEU A CA 1
ATOM 674 C C . LEU A 1 85 ? -3.297 -6.575 -4.713 1.00 94.81 85 LEU A C 1
ATOM 676 O O . LEU A 1 85 ? -4.288 -7.273 -4.487 1.00 94.81 85 LEU A O 1
ATOM 680 N N . GLN A 1 86 ? -3.253 -5.258 -4.534 1.00 94.62 86 GLN A N 1
ATOM 681 C CA . GLN A 1 86 ? -4.383 -4.470 -4.056 1.00 94.62 86 GLN A CA 1
ATOM 682 C C . GLN A 1 86 ? -4.611 -3.253 -4.954 1.00 94.62 86 GLN A C 1
ATOM 684 O O . GLN A 1 86 ? -3.651 -2.676 -5.469 1.00 94.62 86 GLN A O 1
ATOM 689 N N . ALA A 1 87 ? -5.855 -2.813 -5.096 1.00 91.94 87 ALA A N 1
ATOM 690 C CA . ALA A 1 87 ? -6.190 -1.574 -5.794 1.00 91.94 87 ALA A CA 1
ATOM 691 C C . ALA A 1 87 ? -7.315 -0.820 -5.078 1.00 91.94 87 ALA A C 1
ATOM 693 O O . ALA A 1 87 ? -8.236 -1.435 -4.541 1.00 91.94 87 ALA A O 1
ATOM 694 N N . TYR A 1 88 ? -7.236 0.510 -5.088 1.00 88.38 88 TYR A N 1
ATOM 695 C CA . TYR A 1 88 ? -8.240 1.401 -4.499 1.00 88.38 88 TYR A CA 1
ATOM 696 C C . TYR A 1 88 ? -9.307 1.797 -5.522 1.00 88.38 88 TYR A C 1
ATOM 698 O O . TYR A 1 88 ? -8.964 2.162 -6.647 1.00 88.38 88 TYR A O 1
ATOM 706 N N . CYS A 1 89 ? -10.584 1.763 -5.125 1.00 81.25 89 CYS A N 1
ATOM 707 C CA . CYS A 1 89 ? -11.744 2.094 -5.963 1.00 81.25 89 CYS A CA 1
ATOM 708 C C . CYS A 1 89 ? -12.874 2.818 -5.184 1.00 81.25 89 CYS A C 1
ATOM 710 O O . CYS A 1 89 ? -12.888 2.824 -3.951 1.00 81.25 89 CYS A O 1
ATOM 712 N N . GLY A 1 90 ? -13.820 3.462 -5.893 1.00 69.12 90 GLY A N 1
ATOM 713 C CA . GLY A 1 90 ? -15.003 4.143 -5.321 1.00 69.12 90 GLY A CA 1
ATOM 714 C C . GLY A 1 90 ? -15.117 5.650 -5.622 1.00 69.12 90 GLY A C 1
ATOM 715 O O . GLY A 1 90 ? -14.128 6.291 -5.971 1.00 69.12 90 GLY A O 1
ATOM 716 N N . ASP A 1 91 ? -16.326 6.211 -5.465 1.00 53.81 91 ASP A N 1
ATOM 717 C CA . ASP A 1 91 ? -16.878 7.428 -6.115 1.00 53.81 91 ASP A CA 1
ATOM 718 C C . ASP A 1 91 ? -16.061 8.742 -6.103 1.00 53.81 91 ASP A C 1
ATOM 720 O O . ASP A 1 91 ? -16.365 9.660 -6.869 1.00 53.81 91 ASP A O 1
ATOM 724 N N . SER A 1 92 ? -15.020 8.880 -5.283 1.00 52.09 92 SER A N 1
ATOM 725 C CA . SER A 1 92 ? -14.094 10.027 -5.342 1.00 52.09 92 SER A CA 1
ATOM 726 C C . SER A 1 92 ? -12.780 9.743 -6.084 1.00 52.09 92 SER A C 1
ATOM 728 O O . SER A 1 92 ? -11.966 10.654 -6.231 1.00 52.09 92 SER A O 1
ATOM 730 N N . TRP A 1 93 ? -12.575 8.513 -6.568 1.00 53.34 93 TRP A N 1
ATOM 731 C CA . TRP A 1 93 ? -11.290 8.044 -7.102 1.00 53.34 93 TRP A CA 1
ATOM 732 C C . TRP A 1 93 ? -11.435 7.031 -8.262 1.00 53.34 93 TRP A C 1
ATOM 734 O O . TRP A 1 93 ? -10.616 7.093 -9.168 1.00 53.34 93 TRP A O 1
ATOM 744 N N . LEU A 1 94 ? -12.490 6.194 -8.291 1.00 48.50 94 LEU A N 1
ATOM 745 C CA . LEU A 1 94 ? -12.976 5.380 -9.429 1.00 48.50 94 LEU A CA 1
ATOM 746 C C . LEU A 1 94 ? -14.513 5.341 -9.442 1.00 48.50 94 LEU A C 1
ATOM 748 O O . LEU A 1 94 ? -15.127 5.310 -8.386 1.00 48.50 94 LEU A O 1
ATOM 752 N N . THR A 1 95 ? -15.165 5.302 -10.606 1.00 53.44 95 THR A N 1
ATOM 753 C CA . THR A 1 95 ? -16.649 5.254 -10.640 1.00 53.44 95 THR A CA 1
ATOM 754 C C . THR A 1 95 ? -17.228 3.883 -10.271 1.00 53.44 95 THR A C 1
ATOM 756 O O . THR A 1 95 ? -18.362 3.827 -9.806 1.00 53.44 95 THR A O 1
ATOM 759 N N . ASP A 1 96 ? -16.461 2.797 -10.418 1.00 70.62 96 ASP A N 1
ATOM 760 C CA . ASP A 1 96 ? -16.748 1.475 -9.849 1.00 70.62 96 ASP A CA 1
ATOM 761 C C . ASP A 1 96 ? -15.450 0.644 -9.695 1.00 70.62 96 ASP A C 1
ATOM 763 O O . ASP A 1 96 ? -14.372 1.080 -10.101 1.00 70.62 96 ASP A O 1
ATOM 767 N N . CYS A 1 97 ? -15.534 -0.530 -9.061 1.00 79.88 97 CYS A N 1
ATOM 768 C CA . CYS A 1 97 ? -14.396 -1.441 -8.868 1.00 79.88 97 CYS A CA 1
ATOM 769 C C . CYS A 1 97 ? -14.245 -2.502 -9.971 1.00 79.88 97 CYS A C 1
ATOM 771 O O . CYS A 1 97 ? -13.398 -3.384 -9.846 1.00 79.88 97 CYS A O 1
ATOM 773 N N . SER A 1 98 ? -15.049 -2.445 -11.036 1.00 82.75 98 SER A N 1
ATOM 774 C CA . SER A 1 98 ? -15.055 -3.450 -12.109 1.00 82.75 98 SER A CA 1
ATOM 775 C C . SER A 1 98 ? -13.812 -3.392 -13.001 1.00 82.75 98 SER A C 1
ATOM 777 O O . SER A 1 98 ? -13.493 -4.367 -13.678 1.00 82.75 98 SER A O 1
ATOM 779 N N . ASP A 1 99 ? -13.077 -2.277 -12.965 1.00 81.25 99 ASP A N 1
ATOM 780 C CA . ASP A 1 99 ? -11.798 -2.126 -13.663 1.00 81.25 99 ASP A CA 1
ATOM 781 C C . ASP A 1 99 ? -10.624 -2.788 -12.914 1.00 81.25 99 ASP A C 1
ATOM 783 O O . ASP A 1 99 ? -9.540 -2.952 -13.485 1.00 81.25 99 ASP A O 1
ATOM 787 N N . VAL A 1 100 ? -10.803 -3.176 -11.643 1.00 87.31 100 VAL A N 1
ATOM 788 C CA . VAL A 1 100 ? -9.766 -3.877 -10.871 1.00 87.31 100 VAL A CA 1
ATOM 789 C C . VAL A 1 100 ? -9.646 -5.327 -11.367 1.00 87.31 100 VAL A C 1
ATOM 791 O O . VAL A 1 100 ? -10.667 -6.008 -11.468 1.00 87.31 100 VAL A O 1
ATOM 794 N N . PRO A 1 101 ? -8.432 -5.845 -11.653 1.00 88.56 101 PRO A N 1
ATOM 795 C CA . PRO A 1 101 ? -8.275 -7.195 -12.184 1.00 88.56 101 PRO A CA 1
ATOM 796 C C . PRO A 1 101 ? -8.805 -8.283 -11.246 1.00 88.56 101 PRO A C 1
ATOM 798 O O . PRO A 1 101 ? -8.693 -8.195 -10.020 1.00 88.56 101 PRO A O 1
ATOM 801 N N . ASP A 1 102 ? -9.329 -9.354 -11.843 1.00 87.69 102 ASP A N 1
ATOM 802 C CA . ASP A 1 102 ? -9.872 -10.494 -11.108 1.00 87.69 102 ASP A CA 1
ATOM 803 C C . ASP A 1 102 ? -8.857 -11.078 -10.113 1.00 87.69 102 ASP A C 1
ATOM 805 O O . ASP A 1 102 ? -7.729 -11.433 -10.457 1.00 87.69 102 ASP A O 1
ATOM 809 N N . GLY A 1 103 ? -9.298 -11.244 -8.865 1.00 88.25 103 GLY A N 1
ATOM 810 C CA . GLY A 1 103 ? -8.499 -11.841 -7.793 1.00 88.25 103 GLY A CA 1
ATOM 811 C C . GLY A 1 103 ? -7.582 -10.870 -7.044 1.00 88.25 103 GLY A C 1
ATOM 812 O O . GLY A 1 103 ? -6.959 -11.289 -6.066 1.00 88.25 103 GLY A O 1
ATOM 813 N N . TRP A 1 104 ? -7.517 -9.596 -7.440 1.00 91.94 104 TRP A N 1
ATOM 814 C CA . TRP A 1 104 ? -6.848 -8.554 -6.659 1.00 91.94 104 TRP A CA 1
ATOM 815 C C . TRP A 1 104 ? -7.738 -8.096 -5.505 1.00 91.94 104 TRP A C 1
ATOM 817 O O . TRP A 1 104 ? -8.952 -7.992 -5.650 1.00 91.94 104 TRP A O 1
ATOM 827 N N . GLN A 1 105 ? -7.138 -7.786 -4.358 1.00 92.94 105 GLN A N 1
ATOM 828 C CA . GLN A 1 105 ? -7.874 -7.242 -3.218 1.00 92.94 105 GLN A CA 1
ATOM 829 C C . GLN A 1 105 ? -8.364 -5.829 -3.544 1.00 92.94 105 GLN A C 1
ATOM 831 O O . GLN A 1 105 ? -7.573 -4.958 -3.913 1.00 92.94 105 GLN A O 1
ATOM 836 N N . GLN A 1 106 ? -9.661 -5.590 -3.393 1.00 91.06 106 GLN A N 1
ATOM 837 C CA . GLN A 1 106 ? -10.252 -4.283 -3.657 1.00 91.06 106 GLN A CA 1
ATOM 838 C C . GLN A 1 106 ? -10.362 -3.484 -2.364 1.00 91.06 106 GLN A C 1
ATOM 840 O O . GLN A 1 106 ? -10.846 -3.995 -1.357 1.00 91.06 106 GLN A O 1
ATOM 845 N N . HIS A 1 107 ? -9.917 -2.234 -2.402 1.00 90.06 107 HIS A N 1
ATOM 846 C CA . HIS A 1 107 ? -10.052 -1.263 -1.324 1.00 90.06 107 HIS A CA 1
ATOM 847 C C . HIS A 1 107 ? -11.169 -0.289 -1.702 1.00 90.06 107 HIS A C 1
ATOM 849 O O . HIS A 1 107 ? -10.938 0.679 -2.431 1.00 90.06 107 HIS A O 1
ATOM 855 N N . VAL A 1 108 ? -12.389 -0.577 -1.244 1.00 85.06 108 VAL A N 1
ATOM 856 C CA . VAL A 1 108 ? -13.554 0.295 -1.433 1.00 85.06 108 VAL A CA 1
ATOM 857 C C . VAL A 1 108 ? -13.604 1.313 -0.314 1.00 85.06 108 VAL A C 1
ATOM 859 O O . VAL A 1 108 ? -13.666 0.967 0.865 1.00 85.06 108 VAL A O 1
ATOM 862 N N . GLY A 1 109 ? -13.553 2.592 -0.656 1.00 71.94 109 GLY A N 1
ATOM 863 C CA . GLY A 1 109 ? -13.548 3.619 0.375 1.00 71.94 109 GLY A CA 1
ATOM 864 C C . GLY A 1 109 ? -14.933 4.089 0.801 1.00 71.94 109 GLY A C 1
ATOM 865 O O . GLY A 1 109 ? -15.793 4.389 -0.026 1.00 71.94 109 GLY A O 1
ATOM 866 N N . ALA A 1 110 ? -15.082 4.271 2.112 1.00 56.69 110 ALA A N 1
ATOM 867 C CA . ALA A 1 110 ? -15.990 5.235 2.711 1.00 56.69 110 ALA A CA 1
ATOM 868 C C . ALA A 1 110 ? -15.188 6.518 2.987 1.00 56.69 110 ALA A C 1
ATOM 870 O O . ALA A 1 110 ? -14.611 6.707 4.059 1.00 56.69 110 ALA A O 1
ATOM 871 N N . PHE A 1 111 ? -15.136 7.418 2.005 1.00 60.66 111 PHE A N 1
ATOM 872 C CA . PHE A 1 111 ? -14.424 8.704 2.093 1.00 60.66 111 PHE A CA 1
ATOM 873 C C . PHE A 1 111 ? -15.212 9.770 2.863 1.00 60.66 111 PHE A C 1
ATOM 875 O O . PHE A 1 111 ? -15.125 10.964 2.575 1.00 60.66 111 PHE A O 1
ATOM 882 N N . ASP A 1 112 ? -16.011 9.330 3.831 1.00 55.97 112 ASP A N 1
ATOM 883 C CA . ASP A 1 112 ? -16.858 10.195 4.626 1.00 55.97 112 ASP A CA 1
ATOM 884 C C . ASP A 1 112 ? -16.902 9.735 6.093 1.00 55.97 112 ASP A C 1
ATOM 886 O O . ASP A 1 112 ? -17.573 8.760 6.442 1.00 55.97 112 ASP A O 1
ATOM 890 N N . PRO A 1 113 ? -16.203 10.440 6.984 1.00 50.53 113 PRO A N 1
ATOM 891 C CA . PRO A 1 113 ? -16.175 10.129 8.402 1.00 50.53 113 PRO A CA 1
ATOM 892 C C . PRO A 1 113 ? -17.485 10.522 9.100 1.00 50.53 113 PRO A C 1
ATOM 894 O O . PRO A 1 113 ? -17.757 10.029 10.189 1.00 50.53 113 PRO A O 1
ATOM 897 N N . ASP A 1 114 ? -18.342 11.345 8.487 1.00 53.16 114 ASP A N 1
ATOM 898 C CA . ASP A 1 114 ? -19.668 11.652 9.033 1.00 53.16 114 ASP A CA 1
ATOM 899 C C . ASP A 1 114 ? -20.715 10.576 8.694 1.00 53.16 114 ASP A C 1
ATOM 901 O O . ASP A 1 114 ? -21.882 10.723 9.073 1.00 53.16 114 ASP A O 1
ATOM 905 N N . ILE A 1 115 ? -20.319 9.468 8.044 1.00 53.91 115 ILE A N 1
ATOM 906 C CA . ILE A 1 115 ? -21.209 8.331 7.755 1.00 53.91 115 ILE A CA 1
ATOM 907 C C . ILE A 1 115 ? -22.412 8.786 6.905 1.00 53.91 115 ILE A C 1
ATOM 909 O O . ILE A 1 115 ? -23.537 8.313 7.084 1.00 53.91 115 ILE A O 1
ATOM 913 N N . THR A 1 116 ? -22.245 9.756 6.001 1.00 56.81 116 THR A N 1
ATOM 914 C CA . THR A 1 116 ? -23.375 10.176 5.156 1.00 56.81 116 THR A CA 1
ATOM 915 C C . THR A 1 116 ? -23.556 9.273 3.942 1.00 56.81 116 THR A C 1
ATOM 917 O O . THR A 1 116 ? -24.640 9.269 3.357 1.00 56.81 116 THR A O 1
ATOM 920 N N . THR A 1 117 ? -22.546 8.457 3.617 1.00 60.75 117 THR A N 1
ATOM 921 C CA . THR A 1 117 ? -22.579 7.518 2.493 1.00 60.75 117 THR A CA 1
ATOM 922 C C . THR A 1 117 ? -22.015 6.162 2.916 1.00 60.75 117 THR A C 1
ATOM 924 O O . THR A 1 117 ? -20.919 6.083 3.466 1.00 60.75 117 THR A O 1
ATOM 927 N N . GLU A 1 118 ? -22.793 5.106 2.696 1.00 66.44 118 GLU A N 1
ATOM 928 C CA . GLU A 1 118 ? -22.343 3.718 2.814 1.00 66.44 118 GLU A CA 1
ATOM 929 C C . GLU A 1 118 ? -21.231 3.451 1.783 1.00 66.44 118 GLU A C 1
ATOM 931 O O . GLU A 1 118 ? -21.352 3.933 0.651 1.00 66.44 118 GLU A O 1
ATOM 936 N N . PRO A 1 119 ? -20.141 2.749 2.147 1.00 69.38 119 PRO A N 1
ATOM 937 C CA . PRO A 1 119 ? -19.112 2.392 1.178 1.00 69.38 119 PRO A CA 1
ATOM 938 C C . PRO A 1 119 ? -19.705 1.561 0.030 1.00 69.38 119 PRO A C 1
ATOM 940 O O . PRO A 1 119 ? -20.622 0.771 0.259 1.00 69.38 119 PRO A O 1
ATOM 943 N N . PRO A 1 120 ? -19.199 1.722 -1.204 1.00 70.81 120 PRO A N 1
ATOM 944 C CA . PRO A 1 120 ? -19.678 0.940 -2.333 1.00 70.81 120 PRO A CA 1
ATOM 945 C C . PRO A 1 120 ? -19.382 -0.553 -2.131 1.00 70.81 120 PRO A C 1
ATOM 947 O O . PRO A 1 120 ? -18.408 -0.921 -1.473 1.00 70.81 120 PRO A O 1
ATOM 950 N N . GLU A 1 121 ? -20.214 -1.410 -2.725 1.00 75.94 121 GLU A N 1
ATOM 951 C CA . GLU A 1 121 ? -19.963 -2.852 -2.768 1.00 75.94 121 GLU A CA 1
ATOM 952 C C . GLU A 1 121 ? -18.680 -3.140 -3.562 1.00 75.94 121 GLU A C 1
ATOM 954 O O . GLU A 1 121 ? -18.513 -2.662 -4.688 1.00 75.94 121 GLU A O 1
ATOM 959 N N . ALA A 1 122 ? -17.782 -3.943 -2.990 1.00 75.12 122 ALA A N 1
ATOM 960 C CA . ALA A 1 122 ? -16.649 -4.486 -3.730 1.00 75.12 122 ALA A CA 1
ATOM 961 C C . ALA A 1 122 ? -17.126 -5.581 -4.699 1.00 75.12 122 ALA A C 1
ATOM 963 O O . ALA A 1 122 ? -18.000 -6.386 -4.356 1.00 75.12 122 ALA A O 1
ATOM 964 N N . ASP A 1 123 ? -16.520 -5.669 -5.884 1.00 71.69 123 ASP A N 1
ATOM 965 C CA . ASP A 1 123 ? -16.839 -6.728 -6.841 1.00 71.69 123 ASP A CA 1
ATOM 966 C C . ASP A 1 123 ? -16.438 -8.105 -6.270 1.00 71.69 123 ASP A C 1
ATOM 968 O O . ASP A 1 123 ? -15.437 -8.283 -5.567 1.00 71.69 123 ASP A O 1
ATOM 972 N N . GLY A 1 124 ? -17.282 -9.099 -6.531 1.00 58.88 124 GLY A N 1
ATOM 973 C CA . GLY A 1 124 ? -17.339 -10.396 -5.856 1.00 58.88 124 GLY A CA 1
ATOM 974 C C . GLY A 1 124 ? -16.202 -11.369 -6.151 1.00 58.88 124 GLY A C 1
ATOM 975 O O . GLY A 1 124 ? -16.323 -12.544 -5.798 1.00 58.88 124 GLY A O 1
ATOM 976 N N . THR A 1 125 ? -15.141 -10.957 -6.848 1.00 67.31 125 THR A N 1
ATOM 977 C CA . THR A 1 125 ? -14.162 -11.903 -7.408 1.00 67.31 125 THR A CA 1
ATOM 978 C C . THR A 1 125 ? -12.961 -12.165 -6.499 1.00 67.31 125 THR A C 1
ATOM 980 O O . THR A 1 125 ? -12.371 -13.246 -6.583 1.00 67.31 125 THR A O 1
ATOM 983 N N . ALA A 1 126 ? -12.639 -11.256 -5.575 1.00 71.00 126 ALA A N 1
ATOM 984 C CA . ALA A 1 126 ? -11.579 -11.445 -4.584 1.00 71.00 126 ALA A CA 1
ATOM 985 C C . ALA A 1 126 ? -12.116 -11.851 -3.202 1.00 71.00 126 ALA A C 1
ATOM 987 O O . ALA A 1 126 ? -13.209 -11.471 -2.792 1.00 71.00 126 ALA A O 1
ATOM 988 N N . SER A 1 127 ? -11.334 -12.650 -2.467 1.00 69.31 127 SER A N 1
ATOM 989 C CA . SER A 1 127 ? -11.733 -13.209 -1.165 1.00 69.31 127 SER A CA 1
ATOM 990 C C . SER A 1 127 ? -11.424 -12.314 0.037 1.00 69.31 127 SER A C 1
ATOM 992 O O . SER A 1 127 ? -11.827 -12.646 1.145 1.00 69.31 127 SER A O 1
ATOM 994 N N . ASP A 1 128 ? -10.674 -11.230 -0.162 1.00 86.31 128 ASP A N 1
ATOM 995 C CA . ASP A 1 128 ? -10.141 -10.375 0.902 1.00 86.31 128 ASP A CA 1
ATOM 996 C C . ASP A 1 128 ? -10.278 -8.889 0.528 1.00 86.31 128 ASP A C 1
ATOM 998 O O . ASP A 1 128 ? -9.286 -8.175 0.422 1.00 86.31 128 ASP A O 1
ATOM 1002 N N . ASN A 1 129 ? -11.503 -8.416 0.303 1.00 91.00 129 ASN A N 1
ATOM 1003 C CA . ASN A 1 129 ? -11.754 -6.998 0.040 1.00 91.00 129 ASN A CA 1
ATOM 1004 C C . ASN A 1 129 ? -11.758 -6.176 1.336 1.00 91.00 129 ASN A C 1
ATOM 1006 O O . ASN A 1 129 ? -12.117 -6.674 2.410 1.00 91.00 129 ASN A O 1
ATOM 1010 N N . TYR A 1 130 ? -11.359 -4.917 1.211 1.00 92.31 130 TYR A N 1
ATOM 1011 C CA . TYR A 1 130 ? -11.136 -3.966 2.288 1.00 92.31 130 TYR A CA 1
ATOM 1012 C C . TYR A 1 130 ? -12.119 -2.810 2.195 1.00 92.31 130 TYR A C 1
ATOM 1014 O O . TYR A 1 130 ? -12.343 -2.250 1.124 1.00 92.31 130 TYR A O 1
ATOM 1022 N N . MET A 1 131 ? -12.640 -2.420 3.350 1.00 89.94 131 MET A N 1
ATOM 1023 C CA . MET A 1 131 ? -13.299 -1.142 3.542 1.00 89.94 131 MET A CA 1
ATOM 1024 C C . MET A 1 131 ? -12.265 -0.114 3.991 1.00 89.94 131 MET A C 1
ATOM 1026 O O . MET A 1 131 ? -11.672 -0.258 5.063 1.00 89.94 131 MET A O 1
ATOM 1030 N N . THR A 1 132 ? -12.046 0.913 3.174 1.00 89.75 132 THR A N 1
ATOM 1031 C CA . THR A 1 132 ? -11.060 1.962 3.440 1.00 89.75 132 THR A CA 1
ATOM 1032 C C . THR A 1 132 ? -11.697 3.169 4.126 1.00 89.75 132 THR A C 1
ATOM 1034 O O . THR A 1 132 ? -12.734 3.674 3.693 1.00 89.75 132 THR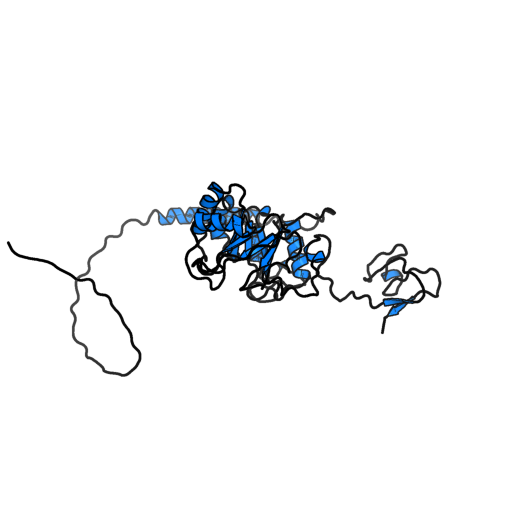 A O 1
ATOM 1037 N N . PHE A 1 133 ? -11.037 3.673 5.169 1.00 88.69 133 PHE A N 1
ATOM 1038 C CA . PHE A 1 133 ? -11.420 4.870 5.917 1.00 88.69 133 PHE A CA 1
ATOM 1039 C C . PHE A 1 133 ? -10.295 5.899 5.938 1.00 88.69 133 PHE A C 1
ATOM 1041 O O . PHE A 1 133 ? -9.140 5.546 6.157 1.00 88.69 133 PHE A O 1
ATOM 1048 N N . GLY A 1 134 ? -10.647 7.182 5.841 1.00 87.69 134 GLY A N 1
ATOM 1049 C CA . GLY A 1 134 ? -9.688 8.285 5.903 1.00 87.69 134 GLY A CA 1
ATOM 1050 C C . GLY A 1 134 ? -9.279 8.787 4.522 1.00 87.69 134 GLY A C 1
ATOM 1051 O O . GLY A 1 134 ? -10.090 8.775 3.598 1.00 87.69 134 GLY A O 1
ATOM 1052 N N . GLY A 1 135 ? -8.047 9.282 4.423 1.00 85.88 135 GLY A N 1
ATOM 1053 C CA . GLY A 1 135 ? -7.488 9.857 3.201 1.00 85.88 135 GLY A CA 1
ATOM 1054 C C . GLY A 1 135 ? -7.367 11.378 3.189 1.00 85.88 135 GLY A C 1
ATOM 1055 O O . GLY A 1 135 ? -7.881 12.109 4.048 1.00 85.88 135 GLY A O 1
ATOM 1056 N N . SER A 1 136 ? -6.603 11.878 2.220 1.00 84.00 136 SER A N 1
ATOM 1057 C CA . SER A 1 136 ? -6.345 13.309 2.068 1.00 84.00 136 SER A CA 1
ATOM 1058 C C . SER A 1 136 ? -7.641 14.108 1.873 1.00 84.00 136 SER A C 1
ATOM 1060 O O . SER A 1 136 ? -8.483 13.780 1.044 1.00 84.00 136 SER A O 1
ATOM 1062 N N . GLY A 1 137 ? -7.811 15.181 2.651 1.00 79.94 137 GLY A N 1
ATOM 1063 C CA . GLY A 1 137 ? -9.008 16.032 2.604 1.00 79.94 137 GLY A CA 1
ATOM 1064 C C . GLY A 1 137 ? -10.239 15.477 3.333 1.00 79.94 137 GLY A C 1
ATOM 1065 O O . GLY A 1 137 ? -11.268 16.149 3.353 1.00 79.94 137 GLY A O 1
ATOM 1066 N N . VAL A 1 138 ? -10.134 14.306 3.966 1.00 79.75 138 VAL A N 1
ATOM 1067 C CA . VAL A 1 138 ? -11.233 13.660 4.693 1.00 79.75 138 VAL A CA 1
ATOM 1068 C C . VAL A 1 138 ? -11.238 14.100 6.168 1.00 79.75 138 VAL A C 1
ATOM 1070 O O . VAL A 1 138 ? -10.336 13.764 6.946 1.00 79.75 138 VAL A O 1
ATOM 1073 N N . GLU A 1 139 ? -12.250 14.879 6.569 1.00 79.69 139 GLU A N 1
ATOM 1074 C CA . GLU A 1 139 ? -12.388 15.492 7.905 1.00 79.69 139 GLU A CA 1
ATOM 1075 C C . GLU A 1 139 ? -13.566 14.911 8.699 1.00 79.69 139 GLU A C 1
ATOM 1077 O O . GLU A 1 139 ? -14.679 14.950 8.199 1.00 79.69 139 GLU A O 1
ATOM 1082 N N . GLY A 1 140 ? -13.364 14.445 9.942 1.00 78.12 140 GLY A N 1
ATOM 1083 C CA . GLY A 1 140 ? -14.444 13.996 10.840 1.00 78.12 140 GLY A CA 1
ATOM 1084 C C . GLY A 1 140 ? -13.976 12.995 11.903 1.00 78.12 140 GLY A C 1
ATOM 1085 O O . GLY A 1 140 ? -12.819 13.040 12.322 1.00 78.12 140 GLY A O 1
ATOM 1086 N N . THR A 1 141 ? -14.875 12.126 12.384 1.00 83.31 141 THR A N 1
ATOM 1087 C CA . THR A 1 141 ? -14.574 11.069 13.378 1.00 83.31 141 THR A CA 1
ATOM 1088 C C . THR A 1 141 ? -14.816 9.686 12.784 1.00 83.31 141 THR A C 1
ATOM 1090 O O . THR A 1 141 ? -15.762 9.513 12.038 1.00 83.31 141 THR A O 1
ATOM 1093 N N . LEU A 1 142 ? -14.009 8.683 13.139 1.00 87.62 142 LEU A N 1
ATOM 1094 C CA . LEU A 1 142 ? -14.271 7.309 12.699 1.00 87.62 142 LEU A CA 1
ATOM 1095 C C . LEU A 1 142 ? -15.652 6.808 13.163 1.00 87.62 142 LEU A C 1
ATOM 1097 O O . LEU A 1 142 ? -16.046 7.090 14.303 1.00 87.62 142 LEU A O 1
ATOM 1101 N N . PRO A 1 143 ? -16.353 6.013 12.336 1.00 87.19 143 PRO A N 1
ATOM 1102 C CA . PRO A 1 143 ? -17.548 5.303 12.764 1.00 87.19 143 PRO A CA 1
ATOM 1103 C C . PRO A 1 143 ? -17.238 4.345 13.921 1.00 87.19 143 PRO A C 1
ATOM 1105 O O . PRO A 1 143 ? -16.116 3.862 14.076 1.00 87.19 143 PRO A O 1
ATOM 1108 N N . SER A 1 144 ? -18.242 4.050 14.749 1.00 91.62 144 SER A N 1
ATOM 1109 C CA . SER A 1 144 ? -18.090 3.031 15.797 1.00 91.62 144 SER A CA 1
ATOM 1110 C C . SER A 1 144 ? -17.921 1.632 15.201 1.00 91.62 144 SER A C 1
ATOM 1112 O O . SER A 1 144 ? -18.460 1.373 14.124 1.00 91.62 144 SER A O 1
ATOM 1114 N N . ALA A 1 145 ? -17.291 0.713 15.943 1.00 93.56 145 ALA A N 1
ATOM 1115 C CA . ALA A 1 145 ? -17.170 -0.695 15.553 1.00 93.56 145 ALA A CA 1
ATOM 1116 C C . ALA A 1 145 ? -18.516 -1.280 15.098 1.00 93.56 145 ALA A C 1
ATOM 1118 O O . ALA A 1 145 ? -18.620 -1.763 13.981 1.00 93.56 145 ALA A O 1
ATOM 1119 N N . SER A 1 146 ? -19.587 -1.094 15.880 1.00 92.69 146 SER A N 1
ATOM 1120 C CA . SER A 1 146 ? -20.924 -1.603 15.535 1.00 92.69 146 SER A CA 1
ATOM 1121 C C . SER A 1 146 ? -21.512 -1.038 14.238 1.00 92.69 146 SER A C 1
ATOM 1123 O O . SER A 1 146 ? -22.381 -1.663 13.642 1.00 92.69 146 SER A O 1
ATOM 1125 N N . THR A 1 147 ? -21.094 0.162 13.823 1.00 89.12 147 THR A N 1
ATOM 1126 C CA . THR A 1 147 ? -21.504 0.725 12.528 1.00 89.12 147 THR A CA 1
ATOM 1127 C C . THR A 1 147 ? -20.775 0.012 11.397 1.00 89.12 147 THR A C 1
ATOM 1129 O O . THR A 1 147 ? -21.415 -0.417 10.446 1.00 89.12 147 THR A O 1
ATOM 1132 N N . ILE A 1 148 ? -19.457 -0.148 11.531 1.00 89.44 148 ILE A N 1
ATOM 1133 C CA . ILE A 1 148 ? -18.600 -0.793 10.529 1.00 89.44 148 ILE A CA 1
ATOM 1134 C C . ILE A 1 148 ? -18.978 -2.264 10.356 1.00 89.44 148 ILE A C 1
ATOM 1136 O O . ILE A 1 148 ? -19.154 -2.737 9.240 1.00 89.44 148 ILE A O 1
ATOM 1140 N N . GLU A 1 149 ? -19.189 -2.960 11.469 1.00 90.44 149 GLU A N 1
ATOM 1141 C CA . GLU A 1 149 ? -19.676 -4.339 11.507 1.00 90.44 149 GLU A CA 1
ATOM 1142 C C . GLU A 1 149 ? -21.010 -4.515 10.772 1.00 90.44 149 GLU A C 1
ATOM 1144 O O . GLU A 1 149 ? -21.245 -5.574 10.198 1.00 90.44 149 GLU A O 1
ATOM 1149 N N . GLY A 1 150 ? -21.876 -3.495 10.793 1.00 88.31 150 GLY A N 1
ATOM 1150 C CA . GLY A 1 150 ? -23.132 -3.499 10.048 1.00 88.31 150 GLY A CA 1
ATOM 1151 C C . GLY A 1 150 ? -22.930 -3.420 8.535 1.00 88.31 150 GLY A C 1
ATOM 1152 O O . GLY A 1 150 ? -23.742 -3.961 7.802 1.00 88.31 150 GLY A O 1
ATOM 1153 N N . TRP A 1 151 ? -21.843 -2.799 8.071 1.00 86.00 151 TRP A N 1
ATOM 1154 C CA . TRP A 1 151 ? -21.543 -2.675 6.644 1.00 86.00 151 TRP A CA 1
ATOM 1155 C C . TRP A 1 151 ? -20.804 -3.875 6.055 1.00 86.00 151 TRP A C 1
ATOM 1157 O O . TRP A 1 151 ? -20.837 -4.061 4.840 1.00 86.00 151 TRP A O 1
ATOM 1167 N N . PHE A 1 152 ? -20.132 -4.693 6.870 1.00 86.75 152 PHE A N 1
ATOM 1168 C CA . PHE A 1 152 ? -19.482 -5.915 6.376 1.00 86.75 152 PHE A CA 1
ATOM 1169 C C . PHE A 1 152 ? -20.474 -6.852 5.677 1.00 86.75 152 PHE A C 1
ATOM 1171 O O . PHE A 1 152 ? -20.159 -7.427 4.637 1.00 86.75 152 PHE A O 1
ATOM 1178 N N . ASP A 1 153 ? -21.692 -6.952 6.211 1.00 75.94 153 ASP A N 1
ATOM 1179 C CA . ASP A 1 153 ? -22.747 -7.792 5.641 1.00 75.94 153 ASP A CA 1
ATOM 1180 C C . ASP A 1 153 ? -23.263 -7.268 4.286 1.00 75.94 153 ASP A C 1
ATOM 1182 O O . ASP A 1 153 ? -23.680 -8.067 3.444 1.00 75.94 153 ASP A O 1
ATOM 1186 N N . ASP A 1 154 ? -23.202 -5.951 4.063 1.00 72.94 154 ASP A N 1
ATOM 1187 C CA . ASP A 1 154 ? -23.831 -5.277 2.920 1.00 72.94 154 ASP A CA 1
ATOM 1188 C C . ASP A 1 154 ? -22.843 -4.954 1.777 1.00 72.94 154 ASP A C 1
ATOM 1190 O O . ASP A 1 154 ? -23.256 -4.836 0.630 1.00 72.94 154 ASP A O 1
ATOM 1194 N N . SER A 1 155 ? -21.533 -4.869 2.047 1.00 73.12 155 SER A N 1
ATOM 1195 C CA . SER A 1 155 ? -20.537 -4.313 1.101 1.00 73.12 155 SER A CA 1
ATOM 1196 C C . SER A 1 155 ? -19.615 -5.334 0.418 1.00 73.12 155 SER A C 1
ATOM 1198 O O . SER A 1 155 ? -18.708 -4.947 -0.321 1.00 73.12 155 SER A O 1
ATOM 1200 N N . ASN A 1 156 ? -19.796 -6.637 0.667 1.00 83.44 156 ASN A N 1
ATOM 1201 C CA . ASN A 1 156 ? -18.847 -7.682 0.244 1.00 83.44 156 ASN A CA 1
ATOM 1202 C C . ASN A 1 156 ? -17.387 -7.358 0.649 1.00 83.44 156 ASN A C 1
ATOM 1204 O O . ASN A 1 156 ? -16.417 -7.648 -0.058 1.00 83.44 156 ASN A O 1
ATOM 1208 N N . THR A 1 157 ? -17.231 -6.746 1.822 1.00 85.00 157 THR A N 1
ATOM 1209 C CA . THR A 1 157 ? -15.940 -6.506 2.463 1.00 85.00 157 THR A CA 1
ATOM 1210 C C . THR A 1 157 ? -15.963 -7.064 3.874 1.00 85.00 157 THR A C 1
ATOM 1212 O O . THR A 1 157 ? -16.977 -7.017 4.562 1.00 85.00 157 THR A O 1
ATOM 1215 N N . ALA A 1 158 ? -14.836 -7.618 4.307 1.00 88.25 158 ALA A N 1
ATOM 1216 C CA . ALA A 1 158 ? -14.690 -8.167 5.657 1.00 88.25 158 ALA A CA 1
ATOM 1217 C C . ALA A 1 158 ? -13.370 -7.741 6.313 1.00 88.25 158 ALA A C 1
ATOM 1219 O O . ALA A 1 158 ? -12.997 -8.259 7.363 1.00 88.25 158 ALA A O 1
ATOM 1220 N N . ASN A 1 159 ? -12.651 -6.813 5.678 1.00 94.38 159 ASN A N 1
ATOM 1221 C CA . ASN A 1 159 ? -11.366 -6.306 6.130 1.00 94.38 159 ASN A CA 1
ATOM 1222 C C . ASN A 1 159 ? -11.395 -4.779 6.195 1.00 94.38 159 ASN A C 1
ATOM 1224 O O . ASN A 1 159 ? -12.258 -4.127 5.607 1.00 94.38 159 ASN A O 1
ATOM 1228 N N . LEU A 1 160 ? -10.433 -4.213 6.912 1.00 94.06 160 LEU A N 1
ATOM 1229 C CA . LEU A 1 160 ? -10.333 -2.784 7.186 1.00 94.06 160 LEU A CA 1
ATOM 1230 C C . LEU A 1 160 ? -9.025 -2.246 6.645 1.00 94.06 160 LEU A C 1
ATOM 1232 O O . LEU A 1 160 ? -7.974 -2.847 6.859 1.00 94.06 160 LEU A O 1
ATOM 1236 N N . ASP A 1 161 ? -9.074 -1.090 6.010 1.00 95.12 161 ASP A N 1
ATOM 1237 C CA . ASP A 1 161 ? -7.895 -0.306 5.691 1.00 95.12 161 ASP A CA 1
ATOM 1238 C C . ASP A 1 161 ? -8.084 1.118 6.216 1.00 95.12 161 ASP A C 1
ATOM 1240 O O . ASP A 1 161 ? -9.121 1.749 6.022 1.00 95.12 161 ASP A O 1
ATOM 1244 N N . PHE A 1 162 ? -7.093 1.620 6.941 1.00 94.50 162 PHE A N 1
ATOM 1245 C CA . PHE A 1 162 ? -7.101 2.987 7.444 1.00 94.50 162 PHE A CA 1
ATOM 1246 C C . PHE A 1 162 ? -6.051 3.786 6.688 1.00 94.50 162 PHE A C 1
ATOM 1248 O O . PHE A 1 162 ? -4.853 3.632 6.936 1.00 94.50 162 PHE A O 1
ATOM 1255 N N . ASP A 1 163 ? -6.505 4.649 5.787 1.00 92.75 163 ASP A N 1
ATOM 1256 C CA . ASP A 1 163 ? -5.666 5.620 5.105 1.00 92.75 163 ASP A CA 1
ATOM 1257 C C . ASP A 1 163 ? -5.348 6.771 6.072 1.00 92.75 163 ASP A C 1
ATOM 1259 O O . ASP A 1 163 ? -6.165 7.656 6.354 1.00 92.75 163 ASP A O 1
ATOM 1263 N N . MET A 1 164 ? -4.141 6.712 6.638 1.00 93.56 164 MET A N 1
ATOM 1264 C CA . MET A 1 164 ? -3.625 7.529 7.740 1.00 93.56 164 MET A CA 1
ATOM 1265 C C . MET A 1 164 ? -3.267 8.963 7.317 1.00 93.56 164 MET A C 1
ATOM 1267 O O . MET A 1 164 ? -2.290 9.546 7.803 1.00 93.56 164 MET A O 1
ATOM 1271 N N . GLU A 1 165 ? -4.065 9.544 6.431 1.00 89.19 165 GLU A N 1
ATOM 1272 C CA . GLU A 1 165 ? -4.069 10.951 6.049 1.00 89.19 165 GLU A CA 1
ATOM 1273 C C . GLU A 1 165 ? -5.305 11.678 6.615 1.00 89.19 165 GLU A C 1
ATOM 1275 O O . GLU A 1 165 ? -6.109 11.115 7.363 1.00 89.19 165 GLU A O 1
ATOM 1280 N N . GLY A 1 166 ? -5.426 12.978 6.327 1.00 87.69 166 GLY A N 1
ATOM 1281 C CA . GLY A 1 166 ? -6.568 13.786 6.761 1.00 87.69 166 GLY A CA 1
ATOM 1282 C C . GLY A 1 166 ? -6.777 13.750 8.279 1.00 87.69 166 GLY A C 1
ATOM 1283 O O . GLY A 1 166 ? -5.855 14.005 9.059 1.00 87.69 166 GLY A O 1
ATOM 1284 N N . SER A 1 167 ? -7.999 13.428 8.701 1.00 87.50 167 SER A N 1
ATOM 1285 C CA . SER A 1 167 ? -8.372 13.291 10.117 1.00 87.50 167 SER A CA 1
ATOM 1286 C C . SER A 1 167 ? -7.693 12.123 10.846 1.00 87.50 167 SER A C 1
ATOM 1288 O O . SER A 1 167 ? -7.604 12.156 12.076 1.00 87.50 167 SER A O 1
ATOM 1290 N N . LEU A 1 168 ? -7.163 11.129 10.122 1.00 91.62 168 LEU A N 1
ATOM 1291 C CA . LEU A 1 168 ? -6.471 9.972 10.701 1.00 91.62 168 LEU A CA 1
ATOM 1292 C C . LEU A 1 168 ? -4.958 10.167 10.819 1.00 91.62 168 LEU A C 1
ATOM 1294 O O . LEU A 1 168 ? -4.274 9.317 11.395 1.00 91.62 168 LEU A O 1
ATOM 1298 N N . ALA A 1 169 ? -4.417 11.293 10.346 1.00 91.69 169 ALA A N 1
ATOM 1299 C CA . ALA A 1 169 ? -2.988 11.577 10.396 1.00 91.69 169 ALA A CA 1
ATOM 1300 C C . ALA A 1 169 ? -2.420 11.464 11.827 1.00 91.69 169 ALA A C 1
ATOM 1302 O O . ALA A 1 169 ? -2.666 12.294 12.703 1.00 91.69 169 ALA A O 1
ATOM 1303 N N . GLY A 1 170 ? -1.624 10.415 12.062 1.00 92.12 170 GLY A N 1
ATOM 1304 C CA . GLY A 1 170 ? -1.013 10.116 13.362 1.00 92.12 170 GLY A CA 1
ATOM 1305 C C . GLY A 1 170 ? -1.938 9.449 14.392 1.00 92.12 170 GLY A C 1
ATOM 1306 O O . GLY A 1 170 ? -1.507 9.218 15.522 1.00 92.12 170 GLY A O 1
ATOM 1307 N N . ALA A 1 171 ? -3.168 9.087 14.026 1.00 94.94 171 ALA A N 1
ATOM 1308 C CA . ALA A 1 171 ? -4.175 8.500 14.912 1.00 94.94 171 ALA A CA 1
ATOM 1309 C C . ALA A 1 171 ? -4.024 6.976 15.124 1.00 94.94 171 ALA A C 1
ATOM 1311 O O . ALA A 1 171 ? -5.012 6.289 15.377 1.00 94.94 171 ALA A O 1
ATOM 1312 N N . PHE A 1 172 ? -2.800 6.431 15.058 1.00 96.44 172 PHE A N 1
ATOM 1313 C CA . PHE A 1 172 ? -2.540 4.980 15.106 1.00 96.44 172 PHE A CA 1
ATOM 1314 C C . PHE A 1 172 ? -3.172 4.283 16.322 1.00 96.44 172 PHE A C 1
ATOM 1316 O O . PHE A 1 172 ? -3.764 3.220 16.180 1.00 96.44 172 PHE A O 1
ATOM 1323 N N . SER A 1 173 ? -3.118 4.901 17.508 1.00 97.44 173 SE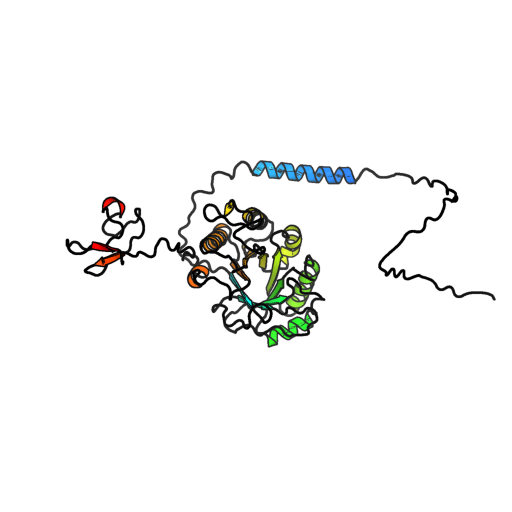R A N 1
ATOM 1324 C CA . SER A 1 173 ? -3.746 4.340 18.717 1.00 97.44 173 SER A CA 1
ATOM 1325 C C . SER A 1 173 ? -5.261 4.190 18.583 1.00 97.44 173 SER A C 1
ATOM 1327 O O . SER A 1 173 ? -5.834 3.246 19.126 1.00 97.44 173 SER A O 1
ATOM 1329 N N . THR A 1 174 ? -5.913 5.139 17.912 1.00 95.94 174 THR A N 1
ATOM 1330 C CA . THR A 1 174 ? -7.366 5.156 17.740 1.00 95.94 174 THR A CA 1
ATOM 1331 C C . THR A 1 174 ? -7.792 4.056 16.778 1.00 95.94 174 THR A C 1
ATOM 1333 O O . THR A 1 174 ? -8.656 3.259 17.132 1.00 95.94 174 THR A O 1
ATOM 1336 N N . VAL A 1 175 ? -7.145 3.958 15.611 1.00 96.44 175 VAL A N 1
ATOM 1337 C CA . VAL A 1 175 ? -7.452 2.906 14.625 1.00 96.44 175 VAL A CA 1
ATOM 1338 C C . VAL A 1 175 ? -7.078 1.510 15.131 1.00 96.44 175 VAL A C 1
ATOM 1340 O O . VAL A 1 175 ? -7.801 0.555 14.865 1.00 96.44 175 VAL A O 1
ATOM 1343 N N . ALA A 1 176 ? -6.022 1.385 15.945 1.00 98.06 176 ALA A N 1
ATOM 1344 C CA . ALA A 1 176 ? -5.667 0.128 16.603 1.00 98.06 176 ALA A CA 1
ATOM 1345 C C . ALA A 1 176 ? -6.748 -0.326 17.596 1.00 98.06 176 ALA A C 1
ATOM 1347 O O . ALA A 1 176 ? -7.155 -1.482 17.574 1.00 98.06 176 ALA A O 1
ATOM 1348 N N . THR A 1 177 ? -7.268 0.593 18.419 1.00 98.00 177 THR A N 1
ATOM 1349 C CA . THR A 1 177 ? -8.356 0.277 19.365 1.00 98.00 177 THR A CA 1
ATOM 1350 C C . THR A 1 177 ? -9.615 -0.169 18.621 1.00 98.00 177 THR A C 1
ATOM 1352 O O . THR A 1 177 ? -10.220 -1.173 18.977 1.00 98.00 177 THR A O 1
ATOM 1355 N N . LEU A 1 178 ? -9.984 0.547 17.555 1.00 96.88 178 LEU A N 1
ATOM 1356 C CA . LEU A 1 178 ? -11.140 0.199 16.729 1.00 96.88 178 LEU A CA 1
ATOM 1357 C C . LEU A 1 178 ? -10.976 -1.172 16.053 1.00 96.88 178 LEU A C 1
ATOM 1359 O O . LEU A 1 178 ? -11.924 -1.950 16.002 1.00 96.88 178 LEU A O 1
ATOM 1363 N N . THR A 1 179 ? -9.766 -1.483 15.583 1.00 97.62 179 THR A N 1
ATOM 1364 C CA . THR A 1 179 ? -9.426 -2.795 15.013 1.00 97.62 179 THR A CA 1
ATOM 1365 C C . THR A 1 179 ? -9.650 -3.915 16.028 1.00 97.62 179 THR A C 1
ATOM 1367 O O . THR A 1 179 ? -10.321 -4.893 15.719 1.00 97.62 179 THR A O 1
ATOM 1370 N N . GLU A 1 180 ? -9.148 -3.758 17.257 1.00 98.00 180 GLU A N 1
ATOM 1371 C CA . GLU A 1 180 ? -9.318 -4.749 18.329 1.00 98.00 180 GLU A CA 1
ATOM 1372 C C . GLU A 1 180 ? -10.797 -4.952 18.713 1.00 98.00 180 GLU A C 1
ATOM 1374 O O . GLU A 1 180 ? -11.227 -6.075 18.996 1.00 98.00 180 GLU A O 1
ATOM 1379 N N . GLU A 1 181 ? -11.593 -3.877 18.703 1.00 97.81 181 GLU A N 1
ATOM 1380 C CA . GLU A 1 181 ? -13.039 -3.949 18.930 1.00 97.81 181 GLU A CA 1
ATOM 1381 C C . GLU A 1 181 ? -13.737 -4.760 17.830 1.00 97.81 181 GLU A C 1
ATOM 1383 O O . GLU A 1 181 ? -14.461 -5.703 18.148 1.00 97.81 181 GLU A O 1
ATOM 1388 N N . ILE A 1 182 ? -13.466 -4.471 16.553 1.00 96.38 182 ILE A N 1
ATOM 1389 C CA . ILE A 1 182 ? -14.079 -5.184 15.419 1.00 96.38 182 ILE A CA 1
ATOM 1390 C C . ILE A 1 182 ? -13.639 -6.651 15.387 1.00 96.38 182 ILE A C 1
ATOM 1392 O O . ILE A 1 182 ? -14.472 -7.545 15.232 1.00 96.38 182 ILE A O 1
ATOM 1396 N N . GLN A 1 183 ? -12.355 -6.933 15.618 1.00 96.88 183 GLN A N 1
ATOM 1397 C CA . GLN A 1 183 ? -11.823 -8.300 15.656 1.00 96.88 183 GLN A CA 1
ATOM 1398 C C . GLN A 1 183 ? -12.358 -9.131 16.833 1.00 96.88 183 GLN A C 1
ATOM 1400 O O . GLN A 1 183 ? -12.233 -10.356 16.842 1.00 96.88 183 GLN A O 1
ATOM 1405 N N . THR A 1 184 ? -13.006 -8.506 17.821 1.00 96.62 184 THR A N 1
ATOM 1406 C CA . THR A 1 184 ? -13.747 -9.244 18.853 1.00 96.62 184 THR A CA 1
ATOM 1407 C C . THR A 1 184 ? -14.998 -9.918 18.274 1.00 96.62 184 THR A C 1
ATOM 1409 O O . THR A 1 184 ? -15.329 -11.036 18.679 1.00 96.62 184 THR A O 1
ATOM 1412 N N . SER A 1 185 ? -15.680 -9.263 17.330 1.00 95.25 185 SER A N 1
ATOM 1413 C CA . SER A 1 185 ? -16.889 -9.769 16.662 1.00 95.25 185 SER A CA 1
ATOM 1414 C C . SER A 1 185 ? -16.565 -10.540 15.376 1.00 95.25 185 SER A C 1
ATOM 1416 O O . SER A 1 185 ? -17.209 -11.549 15.086 1.00 95.25 185 SER A O 1
ATOM 1418 N N . TYR A 1 186 ? -15.536 -10.103 14.648 1.00 94.50 186 TYR A N 1
ATOM 1419 C CA . TYR A 1 186 ? -15.057 -10.667 13.385 1.00 94.50 186 TYR A CA 1
ATOM 1420 C C . TYR A 1 186 ? -13.587 -11.095 13.524 1.00 94.50 186 TYR A C 1
ATOM 1422 O O . TYR A 1 186 ? -12.693 -10.401 13.046 1.00 94.50 186 TYR A O 1
ATOM 1430 N N . PRO A 1 187 ? -13.299 -12.232 14.182 1.00 95.31 187 PRO A N 1
ATOM 1431 C CA . PRO A 1 187 ? -11.927 -12.638 14.511 1.00 95.31 187 PRO A CA 1
ATOM 1432 C C . PRO A 1 187 ? -11.039 -12.933 13.297 1.00 95.31 187 PRO A C 1
ATOM 1434 O O . PRO A 1 187 ? -9.821 -12.983 13.444 1.00 95.31 187 PRO A O 1
ATOM 1437 N N . ASP A 1 188 ? -11.640 -13.135 12.124 1.00 94.56 188 ASP A N 1
ATOM 1438 C CA . ASP A 1 188 ? -10.930 -13.370 10.866 1.00 94.56 188 ASP A CA 1
ATOM 1439 C C . ASP A 1 188 ? -10.744 -12.080 10.038 1.00 94.56 188 ASP A C 1
ATOM 1441 O O . ASP A 1 188 ? -10.087 -12.123 8.999 1.00 94.56 188 ASP A O 1
ATOM 1445 N N . ALA A 1 189 ? -11.305 -10.944 10.481 1.00 95.00 189 ALA A N 1
ATOM 1446 C CA . ALA A 1 189 ? -11.150 -9.663 9.798 1.00 95.00 189 ALA A CA 1
ATOM 1447 C C . ALA A 1 189 ? -9.697 -9.188 9.871 1.00 95.00 189 ALA A C 1
ATOM 1449 O O . ALA A 1 189 ? -9.110 -9.094 10.955 1.00 95.00 189 ALA A O 1
ATOM 1450 N N . LYS A 1 190 ? -9.133 -8.845 8.714 1.00 96.31 190 LYS A N 1
ATOM 1451 C CA . LYS A 1 190 ? -7.783 -8.289 8.607 1.00 96.31 190 LYS A CA 1
ATOM 1452 C C . LYS A 1 190 ? -7.820 -6.774 8.696 1.00 96.31 190 LYS A C 1
ATOM 1454 O O . LYS A 1 190 ? -8.768 -6.139 8.234 1.00 96.31 190 LYS A O 1
ATOM 1459 N N . ALA A 1 191 ? -6.749 -6.193 9.221 1.00 97.19 191 ALA A N 1
ATOM 1460 C CA . ALA A 1 191 ? -6.572 -4.751 9.277 1.00 97.19 191 ALA A CA 1
ATOM 1461 C C . ALA A 1 191 ? -5.266 -4.308 8.615 1.00 97.19 191 ALA A C 1
ATOM 1463 O O . ALA A 1 191 ? -4.177 -4.788 8.939 1.00 97.19 191 ALA A O 1
ATOM 1464 N N . GLN A 1 192 ? -5.384 -3.341 7.714 1.00 97.81 192 GLN A N 1
ATOM 1465 C CA . GLN A 1 192 ? -4.287 -2.612 7.105 1.00 97.81 192 GLN A CA 1
ATOM 1466 C C . GLN A 1 192 ? -4.276 -1.170 7.614 1.00 97.81 192 GLN A C 1
ATOM 1468 O O . GLN A 1 192 ? -5.317 -0.560 7.855 1.00 97.81 192 GLN A O 1
ATOM 1473 N N . VAL A 1 193 ? -3.078 -0.613 7.764 1.00 97.25 193 VAL A N 1
ATOM 1474 C CA . VAL A 1 193 ? -2.897 0.839 7.804 1.00 97.25 193 VAL A CA 1
ATOM 1475 C C . VAL A 1 193 ? -2.090 1.261 6.592 1.00 97.25 193 VAL A C 1
ATOM 1477 O O . VAL A 1 193 ? -0.976 0.773 6.380 1.00 97.25 193 VAL A O 1
ATOM 1480 N N . THR A 1 194 ? -2.634 2.188 5.820 1.00 95.50 194 THR A N 1
ATOM 1481 C CA . THR A 1 194 ? -1.934 2.820 4.708 1.00 95.50 194 THR A CA 1
ATOM 1482 C C . THR A 1 194 ? -1.414 4.162 5.194 1.00 95.50 194 THR A C 1
ATOM 1484 O O . THR A 1 194 ? -2.168 5.002 5.668 1.00 95.50 194 THR A O 1
ATOM 1487 N N . CYS A 1 195 ? -0.097 4.350 5.221 1.00 95.12 195 CYS A N 1
ATOM 1488 C CA . CYS A 1 195 ? 0.520 5.507 5.866 1.00 95.12 195 CYS A CA 1
ATOM 1489 C C . CYS A 1 195 ? 1.728 6.029 5.093 1.00 95.12 195 CYS A C 1
ATOM 1491 O O . CYS A 1 195 ? 2.339 5.325 4.290 1.00 95.12 195 CYS A O 1
ATOM 1493 N N . LEU A 1 196 ? 2.093 7.287 5.352 1.00 91.94 196 LEU A N 1
ATOM 1494 C CA . LEU A 1 196 ? 3.263 7.899 4.729 1.00 91.94 196 LEU A CA 1
ATOM 1495 C C . LEU A 1 196 ? 4.511 7.064 5.032 1.00 91.94 196 LEU A C 1
ATOM 1497 O O . LEU A 1 196 ? 4.785 6.734 6.186 1.00 91.94 196 LEU A O 1
ATOM 1501 N N . VAL A 1 197 ? 5.358 6.811 4.033 1.00 91.56 197 VAL A N 1
ATOM 1502 C CA . VAL A 1 197 ? 6.585 6.019 4.244 1.00 91.56 197 VAL A CA 1
ATOM 1503 C C . VAL A 1 197 ? 7.519 6.613 5.319 1.00 91.56 197 VAL A C 1
ATOM 1505 O O . VAL A 1 197 ? 8.355 5.924 5.896 1.00 91.56 197 VAL A O 1
ATOM 1508 N N . SER A 1 198 ? 7.363 7.888 5.674 1.00 88.94 198 SER A N 1
ATOM 1509 C CA . SER A 1 198 ? 8.131 8.529 6.748 1.00 88.94 198 SER A CA 1
ATOM 1510 C C . SER A 1 198 ? 7.632 8.247 8.179 1.00 88.94 198 SER A C 1
ATOM 1512 O O . SER A 1 198 ? 8.321 8.614 9.132 1.00 88.94 198 SER A O 1
ATOM 1514 N N . THR A 1 199 ? 6.479 7.593 8.372 1.00 88.88 199 THR A N 1
ATOM 1515 C CA . THR A 1 199 ? 5.838 7.429 9.696 1.00 88.88 199 THR A CA 1
ATOM 1516 C C . THR A 1 199 ? 6.147 6.110 10.409 1.00 88.88 199 THR A C 1
ATOM 1518 O O . THR A 1 199 ? 5.456 5.765 11.370 1.00 88.88 199 THR A O 1
ATOM 1521 N N . TYR A 1 200 ? 7.197 5.383 10.005 1.00 86.94 200 TYR A N 1
ATOM 1522 C CA . TYR A 1 200 ? 7.520 4.066 10.578 1.00 86.94 200 TYR A CA 1
ATOM 1523 C C . TYR A 1 200 ? 7.621 4.089 12.119 1.00 86.94 200 TYR A C 1
ATOM 1525 O O . TYR A 1 200 ? 7.131 3.175 12.775 1.00 86.94 200 TYR A O 1
ATOM 1533 N N . ASP A 1 201 ? 8.229 5.130 12.713 1.00 90.06 201 ASP A N 1
ATOM 1534 C CA . ASP A 1 201 ? 8.439 5.225 14.170 1.00 90.06 201 ASP A CA 1
ATOM 1535 C C . ASP A 1 201 ? 7.108 5.188 14.947 1.00 90.06 201 ASP A C 1
ATOM 1537 O O . ASP A 1 201 ? 7.064 4.674 16.064 1.00 90.06 201 ASP A O 1
ATOM 1541 N N . SER A 1 202 ? 6.036 5.730 14.362 1.00 92.69 202 SER A N 1
ATOM 1542 C CA . SER A 1 202 ? 4.690 5.724 14.943 1.00 92.69 202 SER A CA 1
ATOM 1543 C C . SER A 1 202 ? 3.951 4.417 14.660 1.00 92.69 202 SER A C 1
ATOM 1545 O O . SER A 1 202 ? 3.282 3.895 15.546 1.00 92.69 202 SER A O 1
ATOM 1547 N N . ALA A 1 203 ? 4.105 3.869 13.454 1.00 92.69 203 ALA A N 1
ATOM 1548 C CA . ALA A 1 203 ? 3.466 2.621 13.046 1.00 92.69 203 ALA A CA 1
ATOM 1549 C C . ALA A 1 203 ? 4.019 1.396 13.802 1.00 92.69 203 ALA A C 1
ATOM 1551 O O . ALA A 1 203 ? 3.268 0.506 14.193 1.00 92.69 203 ALA A O 1
ATOM 1552 N N . ALA A 1 204 ? 5.329 1.370 14.072 1.00 93.56 204 ALA A N 1
ATOM 1553 C CA . ALA A 1 204 ? 6.024 0.225 14.663 1.00 93.56 204 ALA A CA 1
ATOM 1554 C C . ALA A 1 204 ? 5.551 -0.150 16.079 1.00 93.56 204 ALA A C 1
ATOM 1556 O O . ALA A 1 204 ? 5.782 -1.279 16.515 1.00 93.56 204 ALA A O 1
ATOM 1557 N N . GLU A 1 205 ? 4.897 0.766 16.799 1.00 96.00 205 GLU A N 1
ATOM 1558 C CA . GLU A 1 205 ? 4.275 0.484 18.100 1.00 96.00 205 GLU A CA 1
ATOM 1559 C C . GLU A 1 205 ? 3.084 -0.485 17.984 1.00 96.00 205 GLU A C 1
ATOM 1561 O O . GLU A 1 205 ? 2.831 -1.242 18.917 1.00 96.00 205 GLU A O 1
ATOM 1566 N N . TYR A 1 206 ? 2.427 -0.532 16.820 1.00 96.81 206 TYR A N 1
ATOM 1567 C CA . TYR A 1 206 ? 1.188 -1.282 16.565 1.00 96.81 206 TYR A CA 1
ATOM 1568 C C . TYR A 1 206 ? 1.383 -2.457 15.597 1.00 96.81 206 TYR A C 1
ATOM 1570 O O . TYR A 1 206 ? 0.433 -2.990 15.028 1.00 96.81 206 TYR A O 1
ATOM 1578 N N . LYS A 1 207 ? 2.631 -2.890 15.400 1.00 96.00 207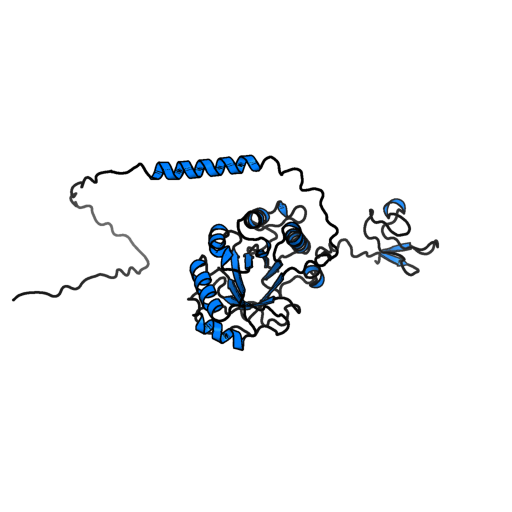 LYS A N 1
ATOM 1579 C CA . LYS A 1 207 ? 3.007 -3.974 14.474 1.00 96.00 207 LYS A CA 1
ATOM 1580 C C . LYS A 1 207 ? 2.360 -5.334 14.756 1.00 96.00 207 LYS A C 1
ATOM 1582 O O . LYS A 1 207 ? 2.312 -6.187 13.869 1.00 96.00 207 LYS A O 1
ATOM 1587 N N . ASP A 1 208 ? 1.913 -5.539 15.992 1.00 97.31 208 ASP A N 1
ATOM 1588 C CA . ASP A 1 208 ? 1.238 -6.761 16.427 1.00 97.31 208 ASP A CA 1
ATOM 1589 C C . ASP A 1 208 ? -0.292 -6.659 16.270 1.00 97.31 208 ASP A C 1
ATOM 1591 O O . ASP A 1 208 ? -0.960 -7.684 16.341 1.00 97.31 208 ASP A O 1
ATOM 1595 N N . THR A 1 209 ? -0.831 -5.456 16.023 1.00 97.38 209 THR A N 1
ATOM 1596 C CA . THR A 1 209 ? -2.266 -5.202 15.808 1.00 97.38 209 THR A CA 1
ATOM 1597 C C . THR A 1 209 ? -2.646 -5.313 14.333 1.00 97.38 209 THR A C 1
ATOM 1599 O O . THR A 1 209 ? -3.653 -5.929 14.012 1.00 97.38 209 THR A O 1
ATOM 1602 N N . PHE A 1 210 ? -1.847 -4.735 13.431 1.00 97.81 210 PHE A N 1
ATOM 1603 C CA . PHE A 1 210 ? -2.169 -4.704 11.999 1.00 97.81 210 PHE A CA 1
ATOM 1604 C C . PHE A 1 210 ? -1.565 -5.889 11.241 1.00 97.81 210 PHE A C 1
ATOM 1606 O O . PHE A 1 210 ? -0.427 -6.304 11.502 1.00 97.81 210 PHE A O 1
ATOM 1613 N N . ASP A 1 211 ? -2.316 -6.416 10.278 1.00 97.81 211 ASP A N 1
ATOM 1614 C CA . ASP A 1 211 ? -1.894 -7.478 9.364 1.00 97.81 211 ASP A CA 1
ATOM 1615 C C . ASP A 1 211 ? -0.978 -6.933 8.274 1.00 97.81 211 ASP A C 1
ATOM 1617 O O . ASP A 1 211 ? 0.045 -7.551 7.977 1.00 97.81 211 ASP A O 1
ATOM 1621 N N . TYR A 1 212 ? -1.299 -5.747 7.750 1.00 98.00 212 TYR A N 1
ATOM 1622 C CA . TYR A 1 212 ? -0.513 -5.079 6.717 1.00 98.00 212 TYR A CA 1
ATOM 1623 C C . TYR A 1 212 ? -0.222 -3.609 7.030 1.00 98.00 212 TYR A C 1
ATOM 1625 O O . TYR A 1 212 ? -0.989 -2.902 7.683 1.00 98.00 212 TYR A O 1
ATOM 1633 N N . PHE A 1 213 ? 0.913 -3.152 6.509 1.00 98.12 213 PHE A N 1
ATOM 1634 C CA . PHE A 1 213 ? 1.331 -1.759 6.456 1.00 98.12 213 PHE A CA 1
ATOM 1635 C C . PHE A 1 213 ? 1.521 -1.379 4.989 1.00 98.12 213 PHE A C 1
ATOM 1637 O O . PHE A 1 213 ? 2.542 -1.728 4.391 1.00 98.12 213 PHE A O 1
ATOM 1644 N N . GLY A 1 214 ? 0.543 -0.674 4.424 1.00 97.38 214 GLY A N 1
ATOM 1645 C CA . GLY A 1 214 ? 0.667 -0.020 3.126 1.00 97.38 214 GLY A CA 1
ATOM 1646 C C . GLY A 1 214 ? 1.550 1.212 3.268 1.00 97.38 214 GLY A C 1
ATOM 1647 O O . GLY A 1 214 ? 1.187 2.167 3.955 1.00 97.38 214 GLY A O 1
ATOM 1648 N N . ILE A 1 215 ? 2.748 1.193 2.690 1.00 96.31 215 ILE A N 1
ATOM 1649 C CA . ILE A 1 215 ? 3.672 2.324 2.785 1.00 96.31 215 ILE A CA 1
ATOM 1650 C C . ILE A 1 215 ? 3.564 3.187 1.536 1.00 96.31 215 ILE A C 1
ATOM 1652 O O . ILE A 1 215 ? 4.019 2.802 0.462 1.00 96.31 215 ILE A O 1
ATOM 1656 N N . MET A 1 216 ? 2.974 4.374 1.686 1.00 93.25 216 MET A N 1
ATOM 1657 C CA . MET A 1 216 ? 2.834 5.345 0.605 1.00 93.25 216 MET A CA 1
ATOM 1658 C C . MET A 1 216 ? 4.205 5.881 0.218 1.00 93.25 216 MET A C 1
ATOM 1660 O O . MET A 1 216 ? 4.807 6.694 0.931 1.00 93.25 216 MET A O 1
ATOM 1664 N N . ILE A 1 217 ? 4.699 5.392 -0.916 1.00 88.25 217 ILE A N 1
ATOM 1665 C CA . ILE A 1 217 ? 5.984 5.777 -1.510 1.00 88.25 217 ILE A CA 1
ATOM 1666 C C . ILE A 1 217 ? 5.819 6.719 -2.703 1.00 88.25 217 ILE A C 1
ATOM 1668 O O . ILE A 1 217 ? 6.786 7.027 -3.400 1.00 88.25 217 ILE A O 1
ATOM 1672 N N . HIS A 1 218 ? 4.604 7.223 -2.892 1.00 70.94 218 HIS A N 1
ATOM 1673 C CA . HIS A 1 218 ? 4.267 8.240 -3.864 1.00 70.94 218 HIS A CA 1
ATOM 1674 C C . HIS A 1 218 ? 4.112 9.601 -3.169 1.00 70.94 218 HIS A C 1
ATOM 1676 O O . HIS A 1 218 ? 3.349 9.761 -2.221 1.00 70.94 218 HIS A O 1
ATOM 1682 N N . GLY A 1 219 ? 4.855 10.606 -3.634 1.00 66.19 219 GLY A N 1
ATOM 1683 C CA . GLY A 1 219 ? 4.398 11.990 -3.499 1.00 66.19 219 GLY A CA 1
ATOM 1684 C C . GLY A 1 219 ? 3.376 12.287 -4.600 1.00 66.19 219 GLY A C 1
ATOM 1685 O O . GLY A 1 219 ? 2.616 11.412 -5.000 1.00 66.19 219 GLY A O 1
ATOM 1686 N N . ASP A 1 220 ? 3.455 13.478 -5.193 1.00 62.59 220 ASP A N 1
ATOM 1687 C CA . ASP A 1 220 ? 2.722 13.791 -6.433 1.00 62.59 220 ASP A CA 1
ATOM 1688 C C . ASP A 1 220 ? 3.267 13.018 -7.660 1.00 62.59 220 ASP A C 1
ATOM 1690 O O . ASP A 1 220 ? 2.667 13.029 -8.731 1.00 62.59 220 ASP A O 1
ATOM 1694 N N . SER A 1 221 ? 4.452 12.405 -7.538 1.00 68.62 221 SER A N 1
ATOM 1695 C CA . SER A 1 221 ? 5.132 11.636 -8.586 1.00 68.62 221 SER A CA 1
ATOM 1696 C C . SER A 1 221 ? 6.264 10.783 -7.997 1.00 68.62 221 SER A C 1
ATOM 1698 O O . SER A 1 221 ? 6.817 11.130 -6.948 1.00 68.62 221 SER A O 1
ATOM 1700 N N . MET A 1 222 ? 6.642 9.705 -8.696 1.00 77.44 222 MET A N 1
ATOM 1701 C CA . MET A 1 222 ? 7.800 8.851 -8.378 1.00 77.44 222 MET A CA 1
ATOM 1702 C C . MET A 1 222 ? 9.018 9.082 -9.296 1.00 77.44 222 MET A C 1
ATOM 1704 O O . MET A 1 222 ? 10.075 8.483 -9.103 1.00 77.44 222 MET A O 1
ATOM 1708 N N . THR A 1 223 ? 8.925 9.983 -10.279 1.00 80.00 223 THR A N 1
ATOM 1709 C CA . THR A 1 223 ? 10.018 10.240 -11.240 1.00 80.00 223 THR A CA 1
ATOM 1710 C C . THR A 1 223 ? 10.957 11.367 -10.799 1.00 80.00 223 THR A C 1
ATOM 1712 O O . THR A 1 223 ? 12.032 11.558 -11.368 1.00 80.00 223 THR A O 1
ATOM 1715 N N . SER A 1 224 ? 10.592 12.148 -9.775 1.00 77.19 224 SER A N 1
ATOM 1716 C CA . SER A 1 224 ? 11.377 13.312 -9.346 1.00 77.19 224 SER A CA 1
ATOM 1717 C C . SER A 1 224 ? 11.202 13.665 -7.862 1.00 77.19 224 SER A C 1
ATOM 1719 O O . SER A 1 224 ? 10.350 13.130 -7.158 1.00 77.19 224 SER A O 1
ATOM 1721 N N . GLY A 1 225 ? 12.046 14.574 -7.361 1.00 80.00 225 GLY A N 1
ATOM 1722 C CA . GLY A 1 225 ? 11.955 15.087 -5.990 1.00 80.00 225 GLY A CA 1
ATOM 1723 C C . GLY A 1 225 ? 12.437 14.107 -4.915 1.00 80.00 225 GLY A C 1
ATOM 1724 O O . GLY A 1 225 ? 13.344 13.310 -5.143 1.00 80.00 225 GLY A O 1
ATOM 1725 N N . SER A 1 226 ? 11.858 14.209 -3.714 1.00 82.38 226 SER A N 1
ATOM 1726 C CA . SER A 1 226 ? 12.217 13.366 -2.559 1.00 82.38 226 SER A CA 1
ATOM 1727 C C . SER A 1 226 ? 11.807 11.900 -2.720 1.00 82.38 226 SER A C 1
ATOM 1729 O O . SER A 1 226 ? 12.328 11.060 -1.994 1.00 82.38 226 SER A O 1
ATOM 1731 N N . TYR A 1 227 ? 10.909 11.612 -3.665 1.00 85.00 227 TYR A N 1
ATOM 1732 C CA . TYR A 1 227 ? 10.391 10.278 -3.973 1.00 85.00 227 TYR A CA 1
ATOM 1733 C C . TYR A 1 227 ? 10.835 9.792 -5.362 1.00 85.00 227 TYR A C 1
ATOM 1735 O O . TYR A 1 227 ? 10.159 8.986 -5.992 1.00 85.00 227 TYR A O 1
ATOM 1743 N N . SER A 1 228 ? 11.964 10.296 -5.869 1.00 89.19 228 SER A N 1
ATOM 1744 C CA . SER A 1 228 ? 12.481 9.870 -7.168 1.00 89.19 228 SER A CA 1
ATOM 1745 C C . SER A 1 228 ? 12.990 8.429 -7.152 1.00 89.19 228 SER A C 1
ATOM 1747 O O . SER A 1 228 ? 13.646 7.996 -6.196 1.00 89.19 228 SER A O 1
ATOM 1749 N N . ILE A 1 229 ? 12.764 7.730 -8.261 1.00 91.56 229 ILE A N 1
ATOM 1750 C CA . ILE A 1 229 ? 13.305 6.405 -8.565 1.00 91.56 229 ILE A CA 1
ATOM 1751 C C . ILE A 1 229 ? 14.004 6.506 -9.929 1.00 91.56 229 ILE A C 1
ATOM 1753 O O . ILE A 1 229 ? 13.324 6.551 -10.941 1.00 91.56 229 ILE A O 1
ATOM 1757 N N . PRO A 1 230 ? 15.340 6.629 -9.989 1.00 91.00 230 PRO A N 1
ATOM 1758 C CA . PRO A 1 230 ? 16.065 6.675 -11.258 1.00 91.00 230 PRO A CA 1
ATOM 1759 C C . PRO A 1 230 ? 16.064 5.314 -11.966 1.00 91.00 230 PRO A C 1
ATOM 1761 O O . PRO A 1 230 ? 16.303 4.303 -11.315 1.00 91.00 230 PRO A O 1
ATOM 1764 N N . GLU A 1 231 ? 15.896 5.302 -13.287 1.00 89.88 231 GLU A N 1
ATOM 1765 C CA . GLU A 1 231 ? 15.888 4.084 -14.119 1.00 89.88 231 GLU A CA 1
ATOM 1766 C C . GLU A 1 231 ? 17.184 3.260 -14.002 1.00 89.88 231 GLU A C 1
ATOM 1768 O O . GLU A 1 231 ? 17.147 2.072 -13.689 1.00 89.88 231 GLU A O 1
ATOM 1773 N N . ASP A 1 232 ? 18.347 3.904 -14.159 1.00 88.69 232 ASP A N 1
ATOM 1774 C CA . ASP A 1 232 ? 19.653 3.221 -14.163 1.00 88.69 232 ASP A CA 1
ATOM 1775 C C . ASP A 1 232 ? 20.065 2.645 -12.793 1.00 88.69 232 ASP A C 1
ATOM 1777 O O . ASP A 1 232 ? 20.825 1.675 -12.707 1.00 88.69 232 ASP A O 1
ATOM 1781 N N . ASP A 1 233 ? 19.628 3.284 -11.705 1.00 91.50 233 ASP A N 1
ATOM 1782 C CA . ASP A 1 233 ? 19.921 2.868 -10.331 1.00 91.50 233 ASP A CA 1
ATOM 1783 C C . ASP A 1 233 ? 18.780 3.299 -9.396 1.00 91.50 233 ASP A C 1
ATOM 1785 O O . ASP A 1 233 ? 18.892 4.327 -8.708 1.00 91.50 233 ASP A O 1
ATOM 1789 N N . PRO A 1 234 ? 17.699 2.501 -9.316 1.00 93.19 234 PRO A N 1
ATOM 1790 C CA . PRO A 1 234 ? 16.549 2.798 -8.464 1.00 93.19 234 PRO A CA 1
ATOM 1791 C C . PRO A 1 234 ? 16.924 2.988 -6.987 1.00 93.19 234 PRO A C 1
ATOM 1793 O O . PRO A 1 234 ? 16.322 3.791 -6.271 1.00 93.19 234 PRO A O 1
ATOM 1796 N N . THR A 1 235 ? 17.985 2.313 -6.527 1.00 93.75 235 THR A N 1
ATOM 1797 C CA . THR A 1 235 ? 18.468 2.409 -5.140 1.00 93.75 235 THR A CA 1
ATOM 1798 C C . THR A 1 235 ? 19.252 3.690 -4.846 1.00 93.75 235 THR A C 1
ATOM 1800 O O . THR A 1 235 ? 19.464 4.032 -3.682 1.00 93.75 235 THR A O 1
ATOM 1803 N N . SER A 1 236 ? 19.662 4.436 -5.874 1.00 91.12 236 SER A N 1
ATOM 1804 C CA . SER A 1 236 ? 20.241 5.776 -5.709 1.00 91.12 236 SER A CA 1
ATOM 1805 C C . SER A 1 236 ? 19.189 6.873 -5.508 1.00 91.12 236 SER A C 1
ATOM 1807 O O . SER A 1 236 ? 19.541 7.995 -5.132 1.00 91.12 236 SER A O 1
ATOM 1809 N N . GLY A 1 237 ? 17.912 6.550 -5.745 1.00 89.94 237 GLY A N 1
ATOM 1810 C CA . GLY A 1 237 ? 16.776 7.458 -5.641 1.00 89.94 237 GLY A CA 1
ATOM 1811 C C . GLY A 1 237 ? 16.426 7.899 -4.220 1.00 89.94 237 GLY A C 1
ATOM 1812 O O . GLY A 1 237 ? 16.874 7.323 -3.225 1.00 89.94 237 GLY A O 1
ATOM 1813 N N . GLY A 1 238 ? 15.587 8.934 -4.125 1.00 88.81 238 GLY A N 1
ATOM 1814 C CA . GLY A 1 238 ? 15.107 9.472 -2.849 1.00 88.81 238 GLY A CA 1
ATOM 1815 C C . GLY A 1 238 ? 14.173 8.522 -2.092 1.00 88.81 238 GLY A C 1
ATOM 1816 O O . GLY A 1 238 ? 14.175 8.522 -0.861 1.00 88.81 238 GLY A O 1
ATOM 1817 N N . THR A 1 239 ? 13.446 7.661 -2.809 1.00 90.62 239 THR A N 1
ATOM 1818 C CA . THR A 1 239 ? 12.494 6.699 -2.226 1.00 90.62 239 THR A CA 1
ATOM 1819 C C . THR A 1 239 ? 13.186 5.565 -1.474 1.00 90.62 239 THR A C 1
ATOM 1821 O O . THR A 1 239 ? 12.713 5.127 -0.423 1.00 90.62 239 THR A O 1
ATOM 1824 N N . TRP A 1 240 ? 14.334 5.097 -1.973 1.00 93.31 240 TRP A N 1
ATOM 1825 C CA . TRP A 1 240 ? 15.005 3.915 -1.433 1.00 93.31 240 TRP A CA 1
ATOM 1826 C C . TRP A 1 240 ? 15.369 4.013 0.058 1.00 93.31 240 TRP A C 1
ATOM 1828 O O . TRP A 1 240 ? 15.062 3.069 0.787 1.00 93.31 240 TRP A O 1
ATOM 1838 N N . PRO A 1 241 ? 15.968 5.110 0.567 1.00 92.25 241 PRO A N 1
ATOM 1839 C CA . PRO A 1 241 ? 16.229 5.258 1.997 1.00 92.25 241 PRO A CA 1
ATOM 1840 C C . PRO A 1 241 ? 14.999 5.035 2.881 1.00 92.25 241 PRO A C 1
ATOM 1842 O O . PRO A 1 241 ? 15.124 4.407 3.929 1.00 92.25 241 PRO A O 1
ATOM 1845 N N . TYR A 1 242 ? 13.823 5.498 2.451 1.00 92.25 242 TYR A N 1
ATOM 1846 C CA . TYR A 1 242 ? 12.586 5.322 3.206 1.00 92.25 242 TYR A CA 1
ATOM 1847 C C . TYR A 1 242 ? 12.129 3.863 3.214 1.00 92.25 242 TYR A C 1
ATOM 1849 O O . TYR A 1 242 ? 11.884 3.313 4.285 1.00 92.25 242 TYR A O 1
ATOM 1857 N N . ILE A 1 243 ? 12.099 3.204 2.050 1.00 95.19 243 ILE A N 1
ATOM 1858 C CA . ILE A 1 243 ? 11.789 1.767 1.965 1.00 95.19 243 ILE A CA 1
ATOM 1859 C C . ILE A 1 243 ? 12.775 0.964 2.823 1.00 95.19 243 ILE A C 1
ATOM 1861 O O . ILE A 1 243 ? 12.388 0.053 3.555 1.00 95.19 243 ILE A O 1
ATOM 1865 N N . LYS A 1 244 ? 14.061 1.327 2.785 1.00 95.50 244 LYS A N 1
ATOM 1866 C CA . LYS A 1 244 ? 15.096 0.629 3.543 1.00 95.50 244 LYS A CA 1
ATOM 1867 C C . LYS A 1 244 ? 14.919 0.766 5.052 1.00 95.50 244 LYS A C 1
ATOM 1869 O O . LYS A 1 244 ? 15.213 -0.190 5.766 1.00 95.50 244 LYS A O 1
ATOM 1874 N N . ASP A 1 245 ? 14.443 1.912 5.534 1.00 94.75 245 ASP A N 1
ATOM 1875 C CA . ASP A 1 245 ? 14.138 2.108 6.954 1.00 94.75 245 ASP A CA 1
ATOM 1876 C C . ASP A 1 245 ? 12.995 1.187 7.418 1.00 94.75 245 ASP A C 1
ATOM 1878 O O . ASP A 1 245 ? 13.077 0.646 8.521 1.00 94.75 245 ASP A O 1
ATOM 1882 N N . TRP A 1 246 ? 11.992 0.930 6.570 1.00 96.94 246 TRP A N 1
ATOM 1883 C CA . TRP A 1 246 ? 10.937 -0.057 6.840 1.00 96.94 246 TRP A CA 1
ATOM 1884 C C . TRP A 1 246 ? 11.458 -1.497 6.827 1.00 96.94 246 TRP A C 1
ATOM 1886 O O . TRP A 1 246 ? 11.208 -2.235 7.779 1.00 96.94 246 TRP A O 1
ATOM 1896 N N . ILE A 1 247 ? 12.249 -1.868 5.815 1.00 96.62 247 ILE A N 1
ATOM 1897 C CA . ILE A 1 247 ? 12.897 -3.191 5.712 1.00 96.62 247 ILE A CA 1
ATOM 1898 C C . ILE A 1 247 ? 13.805 -3.479 6.921 1.00 96.62 247 ILE A C 1
ATOM 1900 O O . ILE A 1 247 ? 13.918 -4.617 7.369 1.00 96.62 247 ILE A O 1
ATOM 1904 N N . ASP A 1 248 ? 14.490 -2.457 7.440 1.00 95.69 248 ASP A N 1
ATOM 1905 C CA . ASP A 1 248 ? 15.391 -2.577 8.596 1.00 95.69 248 ASP A CA 1
ATOM 1906 C C . ASP A 1 248 ? 14.680 -2.387 9.948 1.00 95.69 248 ASP A C 1
ATOM 1908 O O . ASP A 1 248 ? 15.346 -2.358 10.996 1.00 95.69 248 ASP A O 1
ATOM 1912 N N . SER A 1 249 ? 13.358 -2.208 9.938 1.00 94.62 249 SER A N 1
ATOM 1913 C CA . SER A 1 249 ? 12.559 -1.977 11.138 1.00 94.62 249 SER A CA 1
ATOM 1914 C C . SER A 1 249 ? 12.295 -3.274 11.919 1.00 94.62 249 SER A C 1
ATOM 1916 O O . SER A 1 249 ? 12.779 -4.353 11.583 1.00 94.62 249 SER A O 1
ATOM 1918 N N . ASP A 1 250 ? 11.547 -3.159 13.020 1.00 94.31 250 ASP A N 1
ATOM 1919 C CA . ASP A 1 250 ? 11.110 -4.319 13.804 1.00 94.31 250 ASP A CA 1
ATOM 1920 C C . ASP A 1 250 ? 9.749 -4.883 13.319 1.00 94.31 250 ASP A C 1
ATOM 1922 O O . ASP A 1 250 ? 9.205 -5.773 13.983 1.00 94.31 250 ASP A O 1
ATOM 1926 N N . ILE A 1 251 ? 9.177 -4.339 12.235 1.00 96.38 251 ILE A N 1
ATOM 1927 C CA . ILE A 1 251 ? 7.971 -4.847 11.559 1.00 96.38 251 ILE A CA 1
ATOM 1928 C C . ILE A 1 251 ? 8.390 -6.010 10.657 1.00 96.38 251 ILE A C 1
ATOM 1930 O O . ILE A 1 251 ? 9.440 -5.957 10.023 1.00 96.38 251 ILE A O 1
ATOM 1934 N N . ASP A 1 252 ? 7.597 -7.080 10.626 1.00 97.44 252 ASP A N 1
ATOM 1935 C CA . ASP A 1 252 ? 7.873 -8.209 9.738 1.00 97.44 252 ASP A CA 1
ATOM 1936 C C . ASP A 1 252 ? 7.705 -7.774 8.275 1.00 97.44 252 ASP A C 1
ATOM 1938 O O . ASP A 1 252 ? 6.674 -7.210 7.909 1.00 97.44 252 ASP A O 1
ATOM 1942 N N . ASN A 1 253 ? 8.704 -8.051 7.436 1.00 97.94 253 ASN A N 1
ATOM 1943 C CA . ASN A 1 253 ? 8.669 -7.723 6.012 1.00 97.94 253 ASN A CA 1
ATOM 1944 C C . ASN A 1 253 ? 7.437 -8.307 5.314 1.00 97.94 253 ASN A C 1
ATOM 1946 O O . ASN A 1 253 ? 6.855 -7.641 4.462 1.00 97.94 253 ASN A O 1
ATOM 1950 N N . SER A 1 254 ? 6.976 -9.485 5.740 1.00 97.75 254 SER A N 1
ATOM 1951 C CA . SER A 1 254 ? 5.771 -10.128 5.202 1.00 97.75 254 SER A CA 1
ATOM 1952 C C . SER A 1 254 ? 4.467 -9.368 5.479 1.00 97.75 254 SER A C 1
ATOM 1954 O O . SER A 1 254 ? 3.423 -9.761 4.965 1.00 97.75 254 SER A O 1
ATOM 1956 N N . LYS A 1 255 ? 4.522 -8.275 6.254 1.00 97.81 255 LYS A N 1
ATOM 1957 C CA . LYS A 1 255 ? 3.418 -7.334 6.482 1.00 97.81 255 LYS A CA 1
ATOM 1958 C C . LYS A 1 255 ? 3.535 -6.036 5.677 1.00 97.81 255 LYS A C 1
ATOM 1960 O O . LYS A 1 255 ? 2.633 -5.210 5.734 1.00 97.81 255 LYS A O 1
ATOM 1965 N N . ILE A 1 256 ? 4.637 -5.796 4.971 1.00 98.38 256 ILE A N 1
ATOM 1966 C CA . ILE A 1 256 ? 4.880 -4.520 4.285 1.00 98.38 256 ILE A CA 1
ATOM 1967 C C . ILE A 1 256 ? 4.364 -4.608 2.849 1.00 98.38 256 ILE A C 1
ATOM 1969 O O . ILE A 1 256 ? 4.875 -5.400 2.056 1.00 98.38 256 ILE A O 1
ATOM 1973 N N . VAL A 1 257 ? 3.390 -3.765 2.513 1.00 98.25 257 VAL A N 1
ATOM 1974 C CA . VAL A 1 257 ? 2.863 -3.581 1.156 1.00 98.25 257 VAL A CA 1
ATOM 1975 C C . VAL A 1 257 ? 3.415 -2.269 0.600 1.00 98.25 257 VAL A C 1
ATOM 1977 O O . VAL A 1 257 ? 3.347 -1.228 1.249 1.00 98.25 257 VAL A O 1
ATOM 1980 N N . LEU A 1 258 ? 3.995 -2.308 -0.598 1.00 97.50 258 LEU A N 1
ATOM 1981 C CA . LEU A 1 258 ? 4.487 -1.117 -1.289 1.00 97.50 258 LEU A CA 1
ATOM 1982 C C . LEU A 1 258 ? 3.306 -0.406 -1.961 1.00 97.50 258 LEU A C 1
ATOM 1984 O O . LEU A 1 258 ? 2.795 -0.895 -2.965 1.00 97.50 258 LEU A O 1
ATOM 1988 N N . SER A 1 259 ? 2.868 0.726 -1.409 1.00 95.12 259 SER A N 1
ATOM 1989 C CA . SER A 1 259 ? 1.727 1.484 -1.936 1.00 95.12 259 SER A CA 1
ATOM 1990 C C . SER A 1 259 ? 2.199 2.518 -2.954 1.00 95.12 259 SER A C 1
ATOM 1992 O O . SER A 1 259 ? 2.942 3.447 -2.622 1.00 95.12 259 SER A O 1
ATOM 1994 N N . LEU A 1 260 ? 1.798 2.313 -4.207 1.00 93.12 260 LEU A N 1
ATOM 1995 C CA . LEU A 1 260 ? 2.233 3.019 -5.409 1.00 93.12 260 LEU A CA 1
ATOM 1996 C C . LEU A 1 260 ? 1.118 3.924 -5.928 1.00 93.12 260 LEU A C 1
ATOM 1998 O O . LEU A 1 260 ? -0.049 3.574 -5.824 1.00 93.12 260 LEU A O 1
ATOM 2002 N N . THR A 1 261 ? 1.478 5.035 -6.568 1.00 88.75 261 THR A N 1
ATOM 2003 C CA . THR A 1 261 ? 0.559 5.741 -7.474 1.00 88.75 261 THR A CA 1
ATOM 2004 C C . THR A 1 261 ? 0.790 5.247 -8.892 1.00 88.75 261 THR A C 1
ATOM 2006 O O . THR A 1 261 ? 1.937 5.021 -9.273 1.00 88.75 261 THR A O 1
ATOM 2009 N N . THR A 1 262 ? -0.265 5.080 -9.682 1.00 88.25 262 THR A N 1
ATOM 2010 C CA . THR A 1 262 ? -0.140 4.809 -11.123 1.00 88.25 262 THR A CA 1
ATOM 2011 C C . THR A 1 262 ? 0.333 6.042 -11.896 1.00 88.25 262 THR A C 1
ATOM 2013 O O . THR A 1 262 ? 0.981 5.915 -12.934 1.00 88.25 262 THR A O 1
ATOM 2016 N N . THR A 1 263 ? 0.082 7.251 -11.379 1.00 84.25 263 THR A N 1
ATOM 2017 C CA . THR A 1 263 ? 0.484 8.497 -12.035 1.00 84.25 263 THR A CA 1
ATOM 2018 C C . THR A 1 263 ? 2.011 8.610 -12.120 1.00 84.25 263 THR A C 1
ATOM 2020 O O . THR A 1 263 ? 2.703 8.844 -11.127 1.00 84.25 263 THR A O 1
ATOM 2023 N N . GLY A 1 264 ? 2.549 8.503 -13.337 1.00 85.69 264 GLY A N 1
ATOM 2024 C CA . GLY A 1 264 ? 3.996 8.531 -13.571 1.00 85.69 264 GLY A CA 1
ATOM 2025 C C . GLY A 1 264 ? 4.719 7.270 -13.090 1.00 85.69 264 GLY A C 1
ATOM 2026 O O . GLY A 1 264 ? 5.926 7.324 -12.860 1.00 85.69 264 GLY A O 1
ATOM 2027 N N . LEU A 1 265 ? 3.989 6.167 -12.901 1.00 90.69 265 LEU A N 1
ATOM 2028 C CA . LEU A 1 265 ? 4.571 4.842 -12.751 1.00 90.69 265 LEU A CA 1
ATOM 2029 C C . LEU A 1 265 ? 5.116 4.385 -14.105 1.00 90.69 265 LEU A C 1
ATOM 2031 O O . LEU A 1 265 ? 4.432 4.475 -15.120 1.00 90.69 265 LEU A O 1
ATOM 2035 N N . GLU A 1 266 ? 6.341 3.873 -14.106 1.00 91.88 266 GLU A N 1
ATOM 2036 C CA . GLU A 1 266 ? 7.001 3.344 -15.299 1.00 91.88 266 GLU A CA 1
ATOM 2037 C C . GLU A 1 266 ? 7.315 1.855 -15.103 1.00 91.88 266 GLU A C 1
ATOM 2039 O O . GLU A 1 266 ? 7.488 1.387 -13.971 1.00 91.88 266 GLU A O 1
ATOM 2044 N N . GLY A 1 267 ? 7.405 1.094 -16.198 1.00 93.00 267 GLY A N 1
ATOM 2045 C CA . GLY A 1 267 ? 7.580 -0.362 -16.150 1.00 93.00 267 GLY A CA 1
ATOM 2046 C C . GLY A 1 267 ? 8.779 -0.818 -15.307 1.00 93.00 267 GLY A C 1
ATOM 2047 O O . GLY A 1 267 ? 8.656 -1.756 -14.516 1.00 93.00 267 GLY A O 1
ATOM 2048 N N . TYR A 1 268 ? 9.912 -0.109 -15.376 1.00 92.88 268 TYR A N 1
ATOM 2049 C CA . TYR A 1 268 ? 11.104 -0.469 -14.592 1.00 92.88 268 TYR A CA 1
ATOM 2050 C C . TYR A 1 268 ? 10.899 -0.281 -13.088 1.00 92.88 268 TYR A C 1
ATOM 2052 O O . TYR A 1 268 ? 11.528 -0.977 -12.289 1.00 92.88 268 TYR A O 1
ATOM 2060 N N . MET A 1 269 ? 10.025 0.648 -12.680 1.00 94.94 269 MET A N 1
ATOM 2061 C CA . MET A 1 269 ? 9.705 0.854 -11.269 1.00 94.94 269 MET A CA 1
ATOM 2062 C C . MET A 1 269 ? 8.961 -0.366 -10.734 1.00 94.94 269 MET A C 1
ATOM 2064 O O . MET A 1 269 ? 9.316 -0.877 -9.673 1.00 94.94 269 MET A O 1
ATOM 2068 N N . VAL A 1 270 ? 7.994 -0.889 -11.498 1.00 95.25 270 VAL A N 1
ATOM 2069 C CA . VAL A 1 270 ? 7.278 -2.127 -11.154 1.00 95.25 270 VAL A CA 1
ATOM 2070 C C . VAL A 1 270 ? 8.253 -3.300 -11.050 1.00 95.25 270 VAL A C 1
ATOM 2072 O O . VAL A 1 270 ? 8.251 -4.018 -10.050 1.00 95.25 270 VAL A O 1
ATOM 2075 N N . ASP A 1 271 ? 9.151 -3.456 -12.025 1.00 94.75 271 ASP A N 1
ATOM 2076 C CA . ASP A 1 271 ? 10.179 -4.503 -11.990 1.00 94.75 271 ASP A CA 1
ATOM 2077 C C . ASP A 1 271 ? 11.117 -4.371 -10.785 1.00 94.75 271 ASP A C 1
ATOM 2079 O O . ASP A 1 271 ? 11.538 -5.376 -10.199 1.00 94.75 271 ASP A O 1
ATOM 2083 N N . TRP A 1 272 ? 11.444 -3.143 -10.383 1.00 95.31 272 TRP A N 1
ATOM 2084 C CA . TRP A 1 272 ? 12.229 -2.887 -9.184 1.00 95.31 272 TRP A CA 1
ATOM 2085 C C . TRP A 1 272 ? 11.466 -3.266 -7.909 1.00 95.31 272 TRP A C 1
ATOM 2087 O O . TRP A 1 272 ? 12.014 -3.979 -7.068 1.00 95.31 272 TRP A O 1
ATOM 2097 N N . PHE A 1 273 ? 10.195 -2.885 -7.768 1.00 96.19 273 PHE A N 1
ATOM 2098 C CA . PHE A 1 273 ? 9.384 -3.258 -6.603 1.00 96.19 273 PHE A CA 1
ATOM 2099 C C . PHE A 1 273 ? 9.190 -4.768 -6.483 1.00 96.19 273 PHE A C 1
ATOM 2101 O O . PHE A 1 273 ? 9.352 -5.325 -5.395 1.00 96.19 273 PHE A O 1
ATOM 2108 N N . LYS A 1 274 ? 8.969 -5.460 -7.603 1.00 94.75 274 LYS A N 1
ATOM 2109 C CA . LYS A 1 274 ? 8.944 -6.926 -7.655 1.00 94.75 274 LYS A CA 1
ATOM 2110 C C . LYS A 1 274 ? 10.257 -7.530 -7.167 1.00 94.75 274 LYS A C 1
ATOM 2112 O O . LYS A 1 274 ? 10.245 -8.492 -6.397 1.00 94.75 274 LYS A O 1
ATOM 2117 N N . GLN A 1 275 ? 11.402 -6.971 -7.563 1.00 94.69 275 GLN A N 1
ATOM 2118 C CA . GLN A 1 275 ? 12.699 -7.415 -7.041 1.00 94.69 275 GLN A CA 1
ATOM 2119 C C . GLN A 1 275 ? 12.800 -7.222 -5.526 1.00 94.69 275 GLN A C 1
ATOM 2121 O O . GLN A 1 275 ? 13.257 -8.138 -4.844 1.00 94.69 275 GLN A O 1
ATOM 2126 N N . LEU A 1 276 ? 12.328 -6.093 -4.987 1.00 96.06 276 LEU A N 1
ATOM 2127 C CA . LEU A 1 276 ? 12.316 -5.859 -3.541 1.00 96.06 276 LEU A CA 1
ATOM 2128 C C . LEU A 1 276 ? 11.429 -6.869 -2.802 1.00 96.06 276 LEU A C 1
ATOM 2130 O O . LEU A 1 276 ? 11.849 -7.407 -1.777 1.00 96.06 276 LEU A O 1
ATOM 2134 N N . ILE A 1 277 ? 10.247 -7.179 -3.339 1.00 96.38 277 ILE A N 1
ATOM 2135 C CA . ILE A 1 277 ? 9.347 -8.200 -2.789 1.00 96.38 277 ILE A CA 1
ATOM 2136 C C . ILE A 1 277 ? 10.055 -9.552 -2.703 1.00 96.38 277 ILE A C 1
ATOM 2138 O O . ILE A 1 277 ? 10.093 -10.160 -1.633 1.00 96.38 277 ILE A O 1
ATOM 2142 N N . ALA A 1 278 ? 10.687 -9.993 -3.791 1.00 94.00 278 ALA A N 1
ATOM 2143 C CA . ALA A 1 278 ? 11.388 -11.272 -3.825 1.00 94.00 278 ALA A CA 1
ATOM 2144 C C . ALA A 1 278 ? 12.661 -11.299 -2.959 1.00 94.00 278 ALA A C 1
ATOM 2146 O O . ALA A 1 278 ? 12.967 -12.325 -2.350 1.00 94.00 278 ALA A O 1
ATOM 2147 N N . GLU A 1 279 ? 13.424 -10.204 -2.912 1.00 94.38 279 GLU A N 1
ATOM 2148 C CA . GLU A 1 279 ? 14.690 -10.126 -2.174 1.00 94.38 279 GLU A CA 1
ATOM 2149 C C . GLU A 1 279 ? 14.472 -10.037 -0.660 1.00 94.38 279 GLU A C 1
ATOM 2151 O O . GLU A 1 279 ? 15.179 -10.699 0.103 1.00 94.38 279 GLU A O 1
ATOM 2156 N N . TYR A 1 280 ? 13.492 -9.241 -0.227 1.00 95.38 280 TYR A N 1
ATOM 2157 C CA . TYR A 1 280 ? 13.265 -8.932 1.185 1.00 95.38 280 TYR A CA 1
ATOM 2158 C C . TYR A 1 280 ? 12.074 -9.674 1.798 1.00 95.38 280 TYR A C 1
ATOM 2160 O O . TYR A 1 280 ? 11.913 -9.625 3.018 1.00 95.38 280 TYR A O 1
ATOM 2168 N N . GLY A 1 281 ? 11.280 -10.386 0.994 1.00 95.75 281 GLY A N 1
ATOM 2169 C CA . GLY A 1 281 ? 10.080 -11.087 1.453 1.00 95.75 281 GLY A CA 1
ATOM 2170 C C . GLY A 1 281 ? 8.968 -10.122 1.856 1.00 95.75 281 GLY A C 1
ATOM 2171 O O . GLY A 1 281 ? 8.370 -10.307 2.913 1.00 95.75 281 GLY A O 1
ATOM 2172 N N . LEU A 1 282 ? 8.753 -9.070 1.058 1.00 97.31 282 LEU A N 1
ATOM 2173 C CA . LEU A 1 282 ? 7.666 -8.111 1.288 1.00 97.31 282 LEU A CA 1
ATOM 2174 C C . LEU A 1 282 ? 6.306 -8.738 0.951 1.00 97.31 282 LEU A C 1
ATOM 2176 O O . LEU A 1 282 ? 6.245 -9.713 0.201 1.00 97.31 282 LEU A O 1
ATOM 2180 N N . ALA A 1 283 ? 5.222 -8.184 1.493 1.00 97.38 283 ALA A N 1
ATOM 2181 C CA . ALA A 1 283 ? 3.876 -8.715 1.294 1.00 97.38 283 ALA A CA 1
ATOM 2182 C C . ALA A 1 283 ? 3.393 -8.567 -0.154 1.00 97.38 283 ALA A C 1
ATOM 2184 O O . ALA A 1 283 ? 2.808 -9.501 -0.700 1.00 97.38 283 ALA A O 1
ATOM 2185 N N . GLY A 1 284 ? 3.634 -7.404 -0.772 1.00 97.50 284 GLY A N 1
ATOM 2186 C CA . GLY A 1 284 ? 3.156 -7.121 -2.123 1.00 97.50 284 GLY A CA 1
ATOM 2187 C C . GLY A 1 284 ? 3.108 -5.644 -2.499 1.00 97.50 284 GLY A C 1
ATOM 2188 O O . GLY A 1 284 ? 3.893 -4.847 -1.980 1.00 97.50 284 GLY A O 1
ATOM 2189 N N . MET A 1 285 ? 2.205 -5.300 -3.421 1.00 97.38 285 MET A N 1
ATOM 2190 C CA . MET A 1 285 ? 1.989 -3.939 -3.928 1.00 97.38 285 MET A CA 1
ATOM 2191 C C . MET A 1 285 ? 0.518 -3.544 -3.820 1.00 97.38 285 MET A C 1
ATOM 2193 O O . MET A 1 285 ? -0.369 -4.377 -4.007 1.00 97.38 285 MET A O 1
ATOM 2197 N N . SER A 1 286 ? 0.273 -2.259 -3.582 1.00 95.38 286 SER A N 1
ATOM 2198 C CA . SER A 1 286 ? -1.047 -1.657 -3.739 1.00 95.38 286 SER A CA 1
ATOM 2199 C C . SER A 1 286 ? -0.998 -0.468 -4.686 1.00 95.38 286 SER A C 1
ATOM 2201 O O . SER A 1 286 ? 0.014 0.230 -4.748 1.00 95.38 286 SER A O 1
ATOM 2203 N N . PHE A 1 287 ? -2.065 -0.265 -5.456 1.00 92.44 287 PHE A N 1
ATOM 2204 C CA . PHE A 1 287 ? -2.116 0.733 -6.520 1.00 92.44 287 PHE A CA 1
ATOM 2205 C C . PHE A 1 287 ? -3.195 1.776 -6.257 1.00 92.44 287 PHE A C 1
ATOM 2207 O O . PHE A 1 287 ? -4.386 1.475 -6.165 1.00 92.44 287 PHE A O 1
ATOM 2214 N N . TRP A 1 288 ? -2.738 3.017 -6.173 1.00 87.88 288 TRP A N 1
ATOM 2215 C CA . TRP A 1 288 ? -3.533 4.224 -6.094 1.00 87.88 288 TRP A CA 1
ATOM 2216 C C . TRP A 1 288 ? -3.829 4.755 -7.514 1.00 87.88 288 TRP A C 1
ATOM 2218 O O . TRP A 1 288 ? -2.913 4.806 -8.334 1.00 87.88 288 TRP A O 1
ATOM 2228 N N . TYR A 1 289 ? -5.076 5.167 -7.798 1.00 82.62 289 TYR A N 1
ATOM 2229 C CA . TYR A 1 289 ? -5.584 5.584 -9.128 1.00 82.62 289 TYR A CA 1
ATOM 2230 C C . TYR A 1 289 ? -5.462 4.520 -10.227 1.00 82.62 289 TYR A C 1
ATOM 2232 O O . TYR A 1 289 ? -4.853 4.743 -11.271 1.00 82.62 289 TYR A O 1
ATOM 2240 N N . TRP A 1 290 ? -6.018 3.333 -10.001 1.00 86.44 290 TRP A N 1
ATOM 2241 C CA . TRP A 1 290 ? -5.855 2.210 -10.926 1.00 86.44 290 TRP A CA 1
ATOM 2242 C C . TRP A 1 290 ? -6.266 2.508 -12.386 1.00 86.44 290 TRP A C 1
ATOM 2244 O O . TRP A 1 290 ? -5.565 2.095 -13.306 1.00 86.44 290 TRP A O 1
ATOM 2254 N N . ASP A 1 291 ? -7.313 3.304 -12.612 1.00 82.62 291 ASP A N 1
ATOM 2255 C CA . ASP A 1 291 ? -7.765 3.748 -13.945 1.00 82.62 291 ASP A CA 1
ATOM 2256 C C . ASP A 1 291 ? -6.758 4.616 -14.711 1.00 82.62 291 ASP A C 1
ATOM 2258 O O . ASP A 1 291 ? -6.910 4.837 -15.912 1.00 82.62 291 ASP A O 1
ATOM 2262 N N . GLN A 1 292 ? -5.738 5.131 -14.025 1.00 85.69 292 GLN A N 1
ATOM 2263 C CA . GLN A 1 292 ? -4.671 5.939 -14.612 1.00 85.69 292 GLN A CA 1
ATOM 2264 C C . GLN A 1 292 ? -3.399 5.135 -14.889 1.00 85.69 292 GLN A C 1
ATOM 2266 O O . GLN A 1 292 ? -2.367 5.733 -15.207 1.00 85.69 292 GLN A O 1
ATOM 2271 N N . LEU A 1 293 ? -3.437 3.804 -14.753 1.00 87.81 293 LEU A N 1
ATOM 2272 C CA . LEU A 1 293 ? -2.319 2.966 -15.164 1.00 87.81 293 LEU A CA 1
ATOM 2273 C C . LEU A 1 293 ? -2.024 3.188 -16.652 1.00 87.81 293 LEU A C 1
ATOM 2275 O O . LEU A 1 293 ? -2.915 3.130 -17.495 1.00 87.81 293 LEU A O 1
ATOM 2279 N N . ASP A 1 294 ? -0.758 3.451 -16.968 1.00 88.06 294 ASP A N 1
ATOM 2280 C CA . ASP A 1 294 ? -0.318 3.611 -18.349 1.00 88.06 294 ASP A CA 1
ATOM 2281 C C . ASP A 1 294 ? -0.483 2.289 -19.117 1.00 88.06 294 ASP A C 1
ATOM 2283 O O . ASP A 1 294 ? 0.007 1.248 -18.676 1.00 88.06 294 ASP A O 1
ATOM 2287 N N . ASP A 1 295 ? -1.128 2.338 -20.287 1.00 87.44 295 ASP A N 1
ATOM 2288 C CA . ASP A 1 295 ? -1.397 1.172 -21.144 1.00 87.44 295 ASP A CA 1
ATOM 2289 C C . ASP A 1 295 ? -0.126 0.394 -21.555 1.00 87.44 295 ASP A C 1
ATOM 2291 O O . ASP A 1 295 ? -0.214 -0.753 -22.004 1.00 87.44 295 ASP A O 1
ATOM 2295 N N . SER A 1 296 ? 1.065 0.996 -21.440 1.00 87.69 296 SER A N 1
ATOM 2296 C CA . SER A 1 296 ? 2.342 0.304 -21.661 1.00 87.69 296 SER A CA 1
ATOM 2297 C C . SER A 1 296 ? 2.689 -0.707 -20.563 1.00 87.69 296 SER A C 1
ATOM 2299 O O . SER A 1 296 ? 3.452 -1.640 -20.819 1.00 87.69 296 SER A O 1
ATOM 2301 N N . ILE A 1 297 ? 2.108 -0.580 -19.367 1.00 91.19 297 ILE A N 1
ATOM 2302 C CA . ILE A 1 297 ? 2.302 -1.503 -18.248 1.00 91.19 297 ILE A CA 1
ATOM 2303 C C . ILE A 1 297 ? 1.156 -2.517 -18.247 1.00 91.19 297 ILE A C 1
ATOM 2305 O O . ILE A 1 297 ? 0.064 -2.271 -17.745 1.00 91.19 297 ILE A O 1
ATOM 2309 N N . SER A 1 298 ? 1.403 -3.704 -18.802 1.00 91.38 298 SER A N 1
ATOM 2310 C CA . SER A 1 298 ? 0.378 -4.754 -18.833 1.00 91.38 298 SER A CA 1
ATOM 2311 C C . SER A 1 298 ? 0.070 -5.318 -17.437 1.00 91.38 298 SER A C 1
ATOM 2313 O O . SER A 1 298 ? 0.982 -5.596 -16.661 1.00 91.38 298 SER A O 1
ATOM 2315 N N . ILE A 1 299 ? -1.196 -5.632 -17.159 1.00 90.50 299 ILE A N 1
ATOM 2316 C CA . ILE A 1 299 ? -1.610 -6.315 -15.917 1.00 90.50 299 ILE A CA 1
ATOM 2317 C C . ILE A 1 299 ? -0.815 -7.612 -15.699 1.00 90.50 299 ILE A C 1
ATOM 2319 O O . ILE A 1 299 ? -0.314 -7.864 -14.608 1.00 90.50 299 ILE A O 1
ATOM 2323 N N . THR A 1 300 ? -0.599 -8.397 -16.760 1.00 90.38 300 THR A N 1
ATOM 2324 C CA . THR A 1 300 ? 0.161 -9.654 -16.686 1.00 90.38 300 THR A CA 1
ATOM 2325 C C . THR A 1 300 ? 1.589 -9.456 -16.182 1.00 90.38 300 THR A C 1
ATOM 2327 O O . THR A 1 300 ? 2.092 -10.299 -15.442 1.00 90.38 300 THR A O 1
ATOM 2330 N N . CYS A 1 301 ? 2.252 -8.351 -16.541 1.00 92.06 301 CYS A N 1
ATOM 2331 C CA . CYS A 1 301 ? 3.586 -8.076 -16.015 1.00 92.06 301 CYS A CA 1
ATOM 2332 C C . CYS A 1 301 ? 3.541 -7.722 -14.521 1.00 92.06 301 CYS A C 1
ATOM 2334 O O . CYS A 1 301 ? 4.463 -8.077 -13.790 1.00 92.06 301 CYS A O 1
ATOM 2336 N N . ILE A 1 302 ? 2.474 -7.070 -14.046 1.00 94.06 302 ILE A N 1
ATOM 2337 C CA . ILE A 1 302 ? 2.291 -6.761 -12.624 1.00 94.06 302 ILE A CA 1
ATOM 2338 C C . ILE A 1 302 ? 1.979 -8.027 -11.826 1.00 94.06 302 ILE A C 1
ATOM 2340 O O . ILE A 1 302 ? 2.421 -8.127 -10.689 1.00 94.06 302 ILE A O 1
ATOM 2344 N N . GLU A 1 303 ? 1.254 -8.992 -12.388 1.00 91.81 303 GLU A N 1
ATOM 2345 C CA . GLU A 1 303 ? 0.843 -10.225 -11.699 1.00 91.81 303 GLU A CA 1
ATOM 2346 C C . GLU A 1 303 ? 1.934 -11.293 -11.655 1.00 91.81 303 GLU A C 1
ATOM 2348 O O . GLU A 1 303 ? 2.161 -11.942 -10.631 1.00 91.81 303 GLU A O 1
ATOM 2353 N N . ASP A 1 304 ? 2.617 -11.507 -12.777 1.00 88.25 304 ASP A N 1
ATOM 2354 C CA . ASP A 1 304 ? 3.626 -12.548 -12.878 1.00 88.25 304 ASP A CA 1
ATOM 2355 C C . ASP A 1 304 ? 4.994 -12.010 -12.470 1.00 88.25 304 ASP A C 1
ATOM 2357 O O . ASP A 1 304 ? 5.654 -11.321 -13.247 1.00 88.25 304 ASP A O 1
ATOM 2361 N N . GLN A 1 305 ? 5.475 -12.414 -11.289 1.00 85.12 305 GLN A N 1
ATOM 2362 C CA . GLN A 1 305 ? 6.819 -12.112 -10.777 1.00 85.12 305 GLN A CA 1
ATOM 2363 C C . GLN A 1 305 ? 7.943 -12.278 -11.824 1.00 85.12 305 GLN A C 1
ATOM 2365 O O . GLN A 1 305 ? 8.943 -11.564 -11.751 1.00 85.12 305 GLN A O 1
ATOM 2370 N N . GLY A 1 306 ? 7.805 -13.212 -12.773 1.00 85.06 306 GLY A N 1
ATOM 2371 C CA . GLY A 1 306 ? 8.798 -13.499 -13.811 1.00 85.06 306 GLY A CA 1
ATOM 2372 C C . GLY A 1 306 ? 8.691 -12.663 -15.091 1.00 85.06 306 GLY A C 1
ATOM 2373 O O . GLY A 1 306 ? 9.663 -12.616 -15.848 1.00 85.06 306 GLY A O 1
ATOM 2374 N N . THR A 1 307 ? 7.558 -12.004 -15.340 1.00 87.69 307 THR A N 1
ATOM 2375 C CA . THR A 1 307 ? 7.339 -11.176 -16.534 1.00 87.69 307 THR A CA 1
ATOM 2376 C C . THR A 1 307 ? 7.824 -9.748 -16.282 1.00 87.69 307 THR A C 1
ATOM 2378 O O . THR A 1 307 ? 7.445 -9.135 -15.288 1.00 87.69 307 THR A O 1
ATOM 2381 N N . GLN A 1 308 ? 8.674 -9.210 -17.158 1.00 89.56 308 GLN A N 1
ATOM 2382 C CA . GLN A 1 308 ? 9.150 -7.827 -17.036 1.00 89.56 308 GLN A CA 1
ATOM 2383 C C . GLN A 1 308 ? 8.077 -6.831 -17.480 1.00 89.56 308 GLN A C 1
ATOM 2385 O O . GLN A 1 308 ? 7.414 -7.046 -18.495 1.00 89.56 308 GLN A O 1
ATOM 2390 N N . CYS A 1 309 ? 7.930 -5.751 -16.720 1.00 89.75 309 CYS A N 1
ATOM 2391 C CA . CYS A 1 309 ? 7.074 -4.617 -17.049 1.00 89.75 309 CYS A CA 1
ATOM 2392 C C . CYS A 1 309 ? 7.802 -3.548 -17.849 1.00 89.75 309 CYS A C 1
ATOM 2394 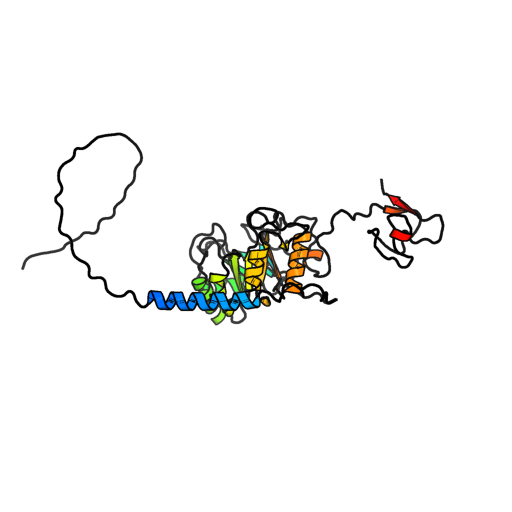O O . CYS A 1 309 ? 7.178 -2.863 -18.655 1.00 89.75 309 CYS A O 1
ATOM 2396 N N . ASP A 1 310 ? 9.115 -3.415 -17.663 1.00 78.94 310 ASP A N 1
ATOM 2397 C CA . ASP A 1 310 ? 9.938 -2.620 -18.558 1.00 78.94 310 ASP A CA 1
ATOM 2398 C C . ASP A 1 310 ? 10.182 -3.397 -19.849 1.00 78.94 310 ASP A C 1
ATOM 2400 O O . ASP A 1 310 ? 11.272 -3.901 -20.136 1.00 78.94 310 ASP A O 1
ATOM 2404 N N . THR A 1 311 ? 9.135 -3.516 -20.661 1.00 62.75 311 THR A N 1
ATOM 2405 C CA . THR A 1 311 ? 9.345 -3.742 -22.080 1.00 62.75 311 THR A CA 1
ATOM 2406 C C . THR A 1 311 ? 9.789 -2.408 -22.631 1.00 62.75 311 THR A C 1
ATOM 2408 O O . THR A 1 311 ? 8.993 -1.696 -23.244 1.00 62.75 311 THR A O 1
ATOM 2411 N N . SER A 1 312 ? 11.043 -2.028 -22.371 1.00 50.44 312 SER A N 1
ATOM 2412 C CA . SER A 1 312 ? 11.657 -0.947 -23.117 1.00 50.44 312 SER A CA 1
ATOM 2413 C C . SER A 1 312 ? 11.242 -1.168 -24.568 1.00 50.44 312 SER A C 1
ATOM 2415 O O . SER A 1 312 ? 11.519 -2.208 -25.178 1.00 50.44 312 SER A O 1
ATOM 2417 N N . ASP A 1 313 ? 10.522 -0.207 -25.139 1.00 45.50 313 ASP A N 1
ATOM 2418 C CA . ASP A 1 313 ? 10.105 -0.234 -26.542 1.00 45.50 313 ASP A CA 1
ATOM 2419 C C . ASP A 1 313 ? 11.355 -0.078 -27.457 1.00 45.50 313 ASP A C 1
ATOM 2421 O O . ASP A 1 313 ? 11.278 0.349 -28.605 1.00 45.50 313 ASP A O 1
ATOM 2425 N N . SER A 1 314 ? 12.539 -0.443 -26.943 1.00 42.09 314 SER A N 1
ATOM 2426 C CA . SER A 1 314 ? 13.776 -0.744 -27.644 1.00 42.09 314 SER A CA 1
ATOM 2427 C C . SER A 1 314 ? 13.711 -2.086 -28.391 1.00 42.09 314 SER A C 1
ATOM 2429 O O . SER A 1 314 ? 14.509 -2.293 -29.303 1.00 42.09 314 SER A O 1
ATOM 2431 N N . PHE A 1 315 ? 12.719 -2.949 -28.101 1.00 44.53 315 PHE A N 1
ATOM 2432 C CA . PHE A 1 315 ? 12.555 -4.256 -28.755 1.00 44.53 315 PHE A CA 1
ATOM 2433 C C . PHE A 1 315 ? 11.182 -4.559 -29.363 1.00 44.53 315 PHE A C 1
ATOM 2435 O O . PHE A 1 315 ? 10.797 -5.725 -29.493 1.00 44.53 315 PHE A O 1
ATOM 2442 N N . LYS A 1 316 ? 10.511 -3.562 -29.954 1.00 43.22 316 LYS A N 1
ATOM 2443 C CA . LYS A 1 316 ? 9.816 -3.872 -31.214 1.00 43.22 316 LYS A CA 1
ATOM 2444 C C . LYS A 1 316 ? 10.888 -4.266 -32.216 1.00 43.22 316 LYS A C 1
ATOM 2446 O O . LYS A 1 316 ? 11.456 -3.419 -32.900 1.00 43.22 316 LYS A O 1
ATOM 2451 N N . CYS A 1 317 ? 11.191 -5.561 -32.278 1.00 46.94 317 CYS A N 1
ATOM 2452 C CA . CYS A 1 317 ? 11.964 -6.127 -33.364 1.00 46.94 317 CYS A CA 1
ATOM 2453 C C . CYS A 1 317 ? 11.182 -5.807 -34.643 1.00 46.94 317 CYS A C 1
ATOM 2455 O O . CYS A 1 317 ? 10.229 -6.490 -35.006 1.00 46.94 317 CYS A O 1
ATOM 2457 N N . SER A 1 318 ? 11.541 -4.709 -35.304 1.00 45.94 318 SER A N 1
ATOM 2458 C CA . SER A 1 318 ? 10.969 -4.329 -36.589 1.00 45.94 318 SER A CA 1
ATOM 2459 C C . SER A 1 318 ? 11.459 -5.268 -37.686 1.00 45.94 318 SER A C 1
ATOM 2461 O O . SER A 1 318 ? 11.069 -5.107 -38.832 1.00 45.94 318 SER A O 1
ATOM 2463 N N . ALA A 1 319 ? 12.306 -6.254 -37.374 1.00 49.97 319 ALA A N 1
ATOM 2464 C CA . ALA A 1 319 ? 12.761 -7.245 -38.324 1.00 49.97 319 ALA A CA 1
ATOM 2465 C C . ALA A 1 319 ? 11.740 -8.385 -38.469 1.00 49.97 319 ALA A C 1
ATOM 2467 O O . ALA A 1 319 ? 11.405 -9.076 -37.510 1.00 49.97 319 ALA A O 1
ATOM 2468 N N . THR A 1 320 ? 11.285 -8.623 -39.698 1.00 52.25 320 THR A N 1
ATOM 2469 C CA . THR A 1 320 ? 10.546 -9.838 -40.073 1.00 52.25 320 THR A CA 1
ATOM 2470 C C . THR A 1 320 ? 11.434 -10.724 -40.941 1.00 52.25 320 THR A C 1
ATOM 2472 O O . THR A 1 320 ? 12.283 -10.232 -41.692 1.00 52.25 320 THR A O 1
ATOM 2475 N N . CYS A 1 321 ? 11.264 -12.043 -40.842 1.00 53.81 321 CYS A N 1
ATOM 2476 C CA . CYS A 1 321 ? 11.956 -12.974 -41.727 1.00 53.81 321 CYS A CA 1
ATOM 2477 C C . CYS A 1 321 ? 11.298 -12.978 -43.099 1.00 53.81 321 CYS A C 1
ATOM 2479 O O . CYS A 1 321 ? 10.126 -13.332 -43.239 1.00 53.81 321 CYS A O 1
ATOM 2481 N N . ASN A 1 322 ? 12.061 -12.617 -44.127 1.00 49.84 322 ASN A N 1
ATOM 2482 C CA . ASN A 1 322 ? 11.604 -12.778 -45.495 1.00 49.84 322 ASN A CA 1
ATOM 2483 C C . ASN A 1 322 ? 11.854 -14.236 -45.918 1.00 49.84 322 ASN A C 1
ATOM 2485 O O . ASN A 1 322 ? 13.004 -14.656 -46.013 1.00 49.84 322 ASN A O 1
ATOM 2489 N N . GLY A 1 323 ? 10.785 -15.015 -46.131 1.00 49.66 323 GLY A N 1
ATOM 2490 C CA . GLY A 1 323 ? 10.871 -16.322 -46.798 1.00 49.66 323 GLY A CA 1
ATOM 2491 C C . GLY A 1 323 ? 10.663 -17.601 -45.971 1.00 49.66 323 GLY A C 1
ATOM 2492 O O . GLY A 1 323 ? 10.810 -18.675 -46.545 1.00 49.66 323 GLY A O 1
ATOM 2493 N N . GLY A 1 324 ? 10.265 -17.559 -44.693 1.00 51.59 324 GLY A N 1
ATOM 2494 C CA . GLY A 1 324 ? 10.015 -18.796 -43.931 1.00 51.59 324 GLY A CA 1
ATOM 2495 C C . GLY A 1 324 ? 9.585 -18.603 -42.474 1.00 51.59 324 GLY A C 1
ATOM 2496 O O . GLY A 1 324 ? 9.497 -17.478 -41.988 1.00 51.59 324 GLY A O 1
ATOM 2497 N N . SER A 1 325 ? 9.298 -19.715 -41.784 1.00 46.00 325 SER A N 1
ATOM 2498 C CA . SER A 1 325 ? 9.053 -19.751 -40.333 1.00 46.00 325 SER A CA 1
ATOM 2499 C C . SER A 1 325 ? 10.371 -19.547 -39.579 1.00 46.00 325 SER A C 1
ATOM 2501 O O . SER A 1 325 ? 11.348 -20.224 -39.879 1.00 46.00 325 SER A O 1
ATOM 2503 N N . ALA A 1 326 ? 10.417 -18.616 -38.625 1.00 51.16 326 ALA A N 1
ATOM 2504 C CA . ALA A 1 326 ? 11.615 -18.374 -37.825 1.00 51.16 326 ALA A CA 1
ATOM 2505 C C . ALA A 1 326 ? 11.804 -19.474 -36.763 1.00 51.16 326 ALA A C 1
ATOM 2507 O O . ALA A 1 326 ? 10.896 -19.720 -35.972 1.00 51.16 326 ALA A O 1
ATOM 2508 N N . ASP A 1 327 ? 12.993 -20.081 -36.700 1.00 45.81 327 ASP A N 1
ATOM 2509 C CA . ASP A 1 327 ? 13.383 -21.048 -35.653 1.00 45.81 327 ASP A CA 1
ATOM 2510 C C . ASP A 1 327 ? 13.904 -20.377 -34.354 1.00 45.81 327 ASP A C 1
ATOM 2512 O O . ASP A 1 327 ? 14.556 -21.015 -33.523 1.00 45.81 327 ASP A O 1
ATOM 2516 N N . GLY A 1 328 ? 13.620 -19.086 -34.145 1.00 47.09 328 GLY A N 1
ATOM 2517 C CA . GLY A 1 328 ? 13.936 -18.363 -32.909 1.00 47.09 328 GLY A CA 1
ATOM 2518 C C . GLY A 1 328 ? 13.816 -16.843 -33.039 1.00 47.09 328 GLY A C 1
ATOM 2519 O O . GLY A 1 328 ? 13.916 -16.305 -34.138 1.00 47.09 328 GLY A O 1
ATOM 2520 N N . TYR A 1 329 ? 13.619 -16.163 -31.906 1.00 46.47 329 TYR A N 1
ATOM 2521 C CA . TYR A 1 329 ? 13.713 -14.706 -31.775 1.00 46.47 329 TYR A CA 1
ATOM 2522 C C . TYR A 1 329 ? 14.995 -14.386 -31.006 1.00 46.47 329 TYR A C 1
ATOM 2524 O O . TYR A 1 329 ? 15.197 -14.923 -29.918 1.00 46.47 329 TYR A O 1
ATOM 2532 N N . CYS A 1 330 ? 15.852 -13.528 -31.552 1.00 51.25 330 CYS A N 1
ATOM 2533 C CA . CYS A 1 330 ? 16.923 -12.909 -30.779 1.00 51.25 330 CYS A CA 1
ATOM 2534 C C . CYS A 1 330 ? 16.904 -11.415 -31.025 1.00 51.25 330 CYS A C 1
ATOM 2536 O O . CYS A 1 330 ? 16.929 -10.968 -32.175 1.00 51.25 330 CYS A O 1
ATOM 2538 N N . CYS A 1 331 ? 16.845 -10.688 -29.922 1.00 52.22 331 CYS A N 1
ATOM 2539 C CA . CYS A 1 331 ? 16.678 -9.253 -29.905 1.00 52.22 331 CYS A CA 1
ATOM 2540 C C . CYS A 1 331 ? 18.013 -8.571 -29.581 1.00 52.22 331 CYS A C 1
ATOM 2542 O O . CYS A 1 331 ? 18.285 -7.528 -30.155 1.00 52.22 331 CYS A O 1
ATOM 2544 N N . ASP A 1 332 ? 18.927 -9.206 -28.840 1.00 50.19 332 ASP A N 1
ATOM 2545 C CA . ASP A 1 332 ? 20.209 -8.592 -28.489 1.00 50.19 332 ASP A CA 1
ATOM 2546 C C . ASP A 1 332 ? 21.436 -9.165 -29.213 1.00 50.19 332 ASP A C 1
ATOM 2548 O O . ASP A 1 332 ? 21.556 -10.361 -29.494 1.00 50.19 332 ASP A O 1
ATOM 2552 N N . THR A 1 333 ? 22.453 -8.313 -29.409 1.00 47.38 333 THR A N 1
ATOM 2553 C CA . THR A 1 333 ? 23.776 -8.673 -29.967 1.00 47.38 333 THR A CA 1
ATOM 2554 C C . THR A 1 333 ? 24.505 -9.751 -29.137 1.00 47.38 333 THR A C 1
ATOM 2556 O O . THR A 1 333 ? 25.480 -10.357 -29.601 1.00 47.38 333 THR A O 1
ATOM 2559 N N . GLY A 1 334 ? 24.039 -10.006 -27.909 1.00 46.56 334 GLY A N 1
ATOM 2560 C CA . GLY A 1 334 ? 24.553 -11.010 -26.976 1.00 46.56 334 GLY A CA 1
ATOM 2561 C C . GLY A 1 334 ? 23.751 -12.314 -26.888 1.00 46.56 334 GLY A C 1
ATOM 2562 O O . GLY A 1 334 ? 24.253 -13.264 -26.283 1.00 46.56 334 GLY A O 1
ATOM 2563 N N . ASP A 1 335 ? 22.563 -12.392 -27.491 1.00 51.41 335 ASP A N 1
ATOM 2564 C CA . ASP A 1 335 ? 21.667 -13.536 -27.314 1.00 51.41 335 ASP A CA 1
ATOM 2565 C C . ASP A 1 335 ? 22.156 -14.801 -28.032 1.00 51.41 335 ASP A C 1
ATOM 2567 O O . ASP A 1 335 ? 22.834 -14.753 -29.066 1.00 51.41 335 ASP A O 1
ATOM 2571 N N . MET A 1 336 ? 21.792 -15.954 -27.462 1.00 49.38 336 MET A N 1
ATOM 2572 C CA . MET A 1 336 ? 22.121 -17.297 -27.944 1.00 49.38 336 MET A CA 1
ATOM 2573 C C . MET A 1 336 ? 20.880 -17.978 -28.532 1.00 49.38 336 MET A C 1
ATOM 2575 O O . MET A 1 336 ? 19.911 -18.226 -27.820 1.00 49.38 336 MET A O 1
ATOM 2579 N N . THR A 1 337 ? 20.948 -18.366 -29.805 1.00 52.78 337 THR A N 1
ATOM 2580 C CA . THR A 1 337 ? 19.971 -19.264 -30.446 1.00 52.78 337 THR A CA 1
ATOM 2581 C C . THR A 1 337 ? 20.446 -20.723 -30.407 1.00 52.78 337 THR A C 1
ATOM 2583 O O . THR A 1 337 ? 21.584 -21.024 -30.039 1.00 52.78 337 THR A O 1
ATOM 2586 N N . SER A 1 338 ? 19.604 -21.645 -30.886 1.00 51.41 338 SER A N 1
ATOM 2587 C CA . SER A 1 338 ? 19.985 -23.033 -31.196 1.00 51.41 338 SER A CA 1
ATOM 2588 C C . SER A 1 338 ? 21.050 -23.157 -32.304 1.00 51.41 338 SER A C 1
ATOM 2590 O O . SER A 1 338 ? 21.667 -24.216 -32.427 1.00 51.41 338 SER A O 1
ATOM 2592 N N . VAL A 1 339 ? 21.289 -22.094 -33.086 1.00 48.25 339 VAL A N 1
ATOM 2593 C CA . VAL A 1 339 ? 22.238 -22.047 -34.215 1.00 48.25 339 VAL A CA 1
ATOM 2594 C C . VAL A 1 339 ? 23.498 -21.211 -33.951 1.00 48.25 339 VAL A C 1
ATOM 2596 O O . VAL A 1 339 ? 24.456 -21.309 -34.717 1.00 48.25 339 VAL A O 1
ATOM 2599 N N . GLY A 1 340 ? 23.565 -20.449 -32.857 1.00 54.59 340 GLY A N 1
ATOM 2600 C CA . GLY A 1 340 ? 24.743 -19.657 -32.480 1.00 54.59 340 GLY A CA 1
ATOM 2601 C C . GLY A 1 340 ? 24.391 -18.348 -31.776 1.00 54.59 340 GLY A C 1
ATOM 2602 O O . GLY A 1 340 ? 23.216 -18.050 -31.560 1.00 54.59 340 GLY A O 1
ATOM 2603 N N . ASN A 1 341 ? 25.409 -17.563 -31.406 1.00 55.19 341 ASN A N 1
ATOM 2604 C CA . ASN A 1 341 ? 25.182 -16.241 -30.819 1.00 55.19 341 ASN A CA 1
ATOM 2605 C C . ASN A 1 341 ? 25.053 -15.163 -31.910 1.00 55.19 341 ASN A C 1
ATOM 2607 O O . ASN A 1 341 ? 25.676 -15.259 -32.971 1.00 55.19 341 ASN A O 1
ATOM 2611 N N . CYS A 1 342 ? 24.277 -14.116 -31.640 1.00 55.78 342 CYS A N 1
ATOM 2612 C CA . CYS A 1 342 ? 23.995 -13.078 -32.636 1.00 55.78 342 CYS A CA 1
ATOM 2613 C C . CYS A 1 342 ? 25.251 -12.296 -33.063 1.00 55.78 342 CYS A C 1
ATOM 2615 O O . CYS A 1 342 ? 25.405 -11.943 -34.232 1.00 55.78 342 CYS A O 1
ATOM 2617 N N . SER A 1 343 ? 26.214 -12.101 -32.155 1.00 50.91 343 SER A N 1
ATOM 2618 C CA . SER A 1 343 ? 27.469 -11.390 -32.454 1.00 50.91 343 SER A CA 1
ATOM 2619 C C . SER A 1 343 ? 28.421 -12.126 -33.404 1.00 50.91 343 SER A C 1
ATOM 2621 O O . SER A 1 343 ? 29.183 -11.470 -34.111 1.00 50.91 343 SER A O 1
ATOM 2623 N N . THR A 1 344 ? 28.396 -13.461 -33.469 1.00 54.47 344 THR A N 1
ATOM 2624 C CA . THR A 1 344 ? 29.212 -14.234 -34.427 1.00 54.47 344 THR A CA 1
ATOM 2625 C C . THR A 1 344 ? 28.536 -14.407 -35.779 1.00 54.47 344 THR A C 1
ATOM 2627 O O . THR A 1 344 ? 29.231 -14.616 -36.773 1.00 54.47 344 THR A O 1
ATOM 2630 N N . LEU A 1 345 ? 27.209 -14.278 -35.833 1.00 51.94 345 LEU A N 1
ATOM 2631 C CA . LEU A 1 345 ? 26.425 -14.370 -37.066 1.00 51.94 345 LEU A CA 1
ATOM 2632 C C . LEU A 1 345 ? 26.364 -13.043 -37.844 1.00 51.94 345 LEU A C 1
ATOM 2634 O O . LEU A 1 345 ? 26.025 -13.042 -39.024 1.00 51.94 345 LEU A O 1
ATOM 2638 N N . GLY A 1 346 ? 26.785 -11.928 -37.234 1.00 44.47 346 GLY A N 1
ATOM 2639 C CA . GLY A 1 346 ? 27.074 -10.674 -37.938 1.00 44.47 346 GLY A CA 1
ATOM 2640 C C . GLY A 1 346 ? 25.853 -9.923 -38.481 1.00 44.47 346 GLY A C 1
ATOM 2641 O O . GLY A 1 346 ? 26.029 -9.037 -39.317 1.00 44.47 346 GLY A O 1
ATOM 2642 N N . GLN A 1 347 ? 24.640 -10.260 -38.032 1.00 47.47 347 GLN A N 1
ATOM 2643 C CA . GLN A 1 347 ? 23.391 -9.582 -38.392 1.00 47.47 347 GLN A CA 1
ATOM 2644 C C . GLN A 1 347 ? 22.499 -9.446 -37.152 1.00 47.47 347 GLN A C 1
ATOM 2646 O O . GLN A 1 347 ? 22.337 -10.400 -36.392 1.00 47.47 347 GLN A O 1
ATOM 2651 N N . GLU A 1 348 ? 21.950 -8.249 -36.937 1.00 44.84 348 GLU A N 1
ATOM 2652 C CA . GLU A 1 348 ? 20.874 -8.022 -35.969 1.00 44.84 348 GLU A CA 1
ATOM 2653 C C . GLU A 1 348 ? 19.595 -8.699 -36.488 1.00 44.84 348 GLU A C 1
ATOM 2655 O O . GLU A 1 348 ? 19.183 -8.471 -37.627 1.00 44.84 348 GLU A O 1
ATOM 2660 N N . GLY A 1 349 ? 19.001 -9.558 -35.656 1.00 48.88 349 GLY A N 1
ATOM 2661 C CA . GLY A 1 349 ? 17.893 -10.443 -36.011 1.00 48.88 349 GLY A CA 1
ATOM 2662 C C . GLY A 1 349 ? 18.377 -11.783 -36.581 1.00 48.88 349 GLY A C 1
ATOM 2663 O O . GLY A 1 349 ? 19.063 -11.845 -37.600 1.00 48.88 349 GLY A O 1
ATOM 2664 N N . CYS A 1 350 ? 18.019 -12.891 -35.931 1.00 48.69 350 CYS A N 1
ATOM 2665 C CA . CYS A 1 350 ? 18.284 -14.228 -36.461 1.00 48.69 350 CYS A CA 1
ATOM 2666 C C . CYS A 1 350 ? 17.027 -14.799 -37.126 1.00 48.69 350 CYS A C 1
ATOM 2668 O O . CYS A 1 350 ? 16.070 -15.152 -36.446 1.00 48.69 350 CYS A O 1
ATOM 2670 N N . CYS A 1 351 ? 17.069 -14.974 -38.448 1.00 50.19 351 CYS A N 1
ATOM 2671 C CA . CYS A 1 351 ? 16.194 -15.902 -39.159 1.00 50.19 351 CYS A CA 1
ATOM 2672 C C . CYS A 1 351 ? 16.925 -17.234 -39.335 1.00 50.19 351 CYS A C 1
ATOM 2674 O O . CYS A 1 351 ? 17.901 -17.323 -40.078 1.00 50.19 351 CYS A O 1
ATOM 2676 N N . GLY A 1 352 ? 16.475 -18.275 -38.636 1.00 45.47 352 GLY A N 1
ATOM 2677 C CA . GLY A 1 352 ? 17.025 -19.622 -38.765 1.00 45.47 352 GLY A CA 1
ATOM 2678 C C . GLY A 1 352 ? 16.593 -20.281 -40.073 1.00 45.47 352 GLY A C 1
ATOM 2679 O O . GLY A 1 352 ? 15.564 -20.938 -40.121 1.00 45.47 352 GLY A O 1
ATOM 2680 N N . GLY A 1 353 ? 17.384 -20.118 -41.131 1.00 46.94 353 GLY A N 1
ATOM 2681 C CA . GLY A 1 353 ? 17.278 -20.897 -42.362 1.00 46.94 353 GLY A CA 1
ATOM 2682 C C . GLY A 1 353 ? 18.674 -21.289 -42.835 1.00 46.94 353 GLY A C 1
ATOM 2683 O O . GLY A 1 353 ? 19.581 -20.465 -42.856 1.00 46.94 353 GLY A O 1
ATOM 2684 N N . THR A 1 354 ? 18.882 -22.556 -43.197 1.00 50.69 354 THR A N 1
ATOM 2685 C CA . THR A 1 354 ? 20.156 -23.001 -43.807 1.00 50.69 354 THR A CA 1
ATOM 2686 C C . THR A 1 354 ? 20.243 -22.664 -45.297 1.00 50.69 354 THR A C 1
ATOM 2688 O O . THR A 1 354 ? 21.284 -22.882 -45.921 1.00 50.69 354 THR A O 1
ATOM 2691 N N . ASP A 1 355 ? 19.163 -22.137 -45.878 1.00 56.94 355 ASP A N 1
ATOM 2692 C CA . ASP A 1 355 ? 19.148 -21.636 -47.243 1.00 56.94 355 ASP A CA 1
ATOM 2693 C C . ASP A 1 355 ? 19.575 -20.165 -47.307 1.00 56.94 355 ASP A C 1
ATOM 2695 O O . ASP A 1 355 ? 19.321 -19.358 -46.419 1.00 56.94 355 ASP A O 1
ATOM 2699 N N . SER A 1 356 ? 20.243 -19.795 -48.397 1.00 56.62 356 SER A N 1
ATOM 2700 C CA . SER A 1 356 ? 20.712 -18.426 -48.642 1.00 56.62 356 SER A CA 1
ATOM 2701 C C . SER A 1 356 ? 19.583 -17.444 -48.990 1.00 56.62 356 SER A C 1
ATOM 2703 O O . SER A 1 356 ? 19.857 -16.367 -49.517 1.00 56.62 356 SER A O 1
ATOM 2705 N N . THR A 1 357 ? 18.323 -17.840 -48.810 1.00 57.12 357 THR A N 1
ATOM 2706 C CA . THR A 1 357 ? 17.134 -17.069 -49.193 1.00 57.12 357 THR A CA 1
ATOM 2707 C C . THR A 1 357 ? 16.397 -16.480 -48.000 1.00 57.12 357 THR A C 1
ATOM 2709 O O . THR A 1 357 ? 15.616 -15.554 -48.195 1.00 57.12 357 THR A O 1
ATOM 2712 N N . THR A 1 358 ? 16.682 -16.957 -46.789 1.00 53.84 358 THR A N 1
ATOM 2713 C CA . THR A 1 358 ? 16.082 -16.445 -45.558 1.00 53.84 358 THR A CA 1
ATOM 2714 C C . THR A 1 358 ? 17.002 -15.400 -44.924 1.00 53.84 358 THR A C 1
ATOM 2716 O O . THR A 1 358 ? 18.133 -15.703 -44.554 1.00 53.84 358 THR A O 1
ATOM 2719 N N . TYR A 1 359 ? 16.534 -14.157 -44.801 1.00 55.12 359 TYR A N 1
ATOM 2720 C CA . TYR A 1 359 ? 17.287 -13.064 -44.174 1.00 55.12 359 TYR A CA 1
ATOM 2721 C C . TYR A 1 359 ? 16.358 -12.116 -43.407 1.00 55.12 359 TYR A C 1
ATOM 2723 O O . TYR A 1 359 ? 15.165 -12.010 -43.712 1.00 55.12 359 TYR A O 1
ATOM 2731 N N . CYS A 1 360 ? 16.908 -11.418 -42.410 1.00 51.88 360 CYS A N 1
ATOM 2732 C CA . CYS A 1 360 ? 16.184 -10.386 -41.674 1.00 51.88 360 CYS A CA 1
ATOM 2733 C C . CYS A 1 360 ? 15.979 -9.144 -42.542 1.00 51.88 360 CYS A C 1
ATOM 2735 O O . CYS A 1 360 ? 16.924 -8.588 -43.104 1.00 51.88 360 CYS A O 1
ATOM 2737 N N . GLN A 1 361 ? 14.732 -8.692 -42.630 1.00 47.03 361 GLN A N 1
ATOM 2738 C CA . GLN A 1 361 ? 14.353 -7.435 -43.257 1.00 47.03 361 GLN A CA 1
ATOM 2739 C C . GLN A 1 361 ? 13.754 -6.522 -42.192 1.00 47.03 361 GLN A C 1
ATOM 2741 O O . GLN A 1 361 ? 12.762 -6.890 -41.565 1.00 47.03 361 GLN A O 1
ATOM 2746 N N . LEU A 1 362 ? 14.301 -5.312 -42.050 1.00 44.16 362 LEU A N 1
ATOM 2747 C CA . LEU A 1 362 ? 13.631 -4.238 -41.319 1.00 44.16 362 LEU A CA 1
ATOM 2748 C C . LEU A 1 362 ? 12.313 -3.899 -42.030 1.00 44.16 362 LEU A C 1
ATOM 2750 O O . LEU A 1 362 ? 12.294 -3.645 -43.238 1.00 44.16 362 LEU A O 1
ATOM 2754 N N . VAL A 1 363 ? 11.211 -3.928 -41.291 1.00 45.34 363 VAL A N 1
ATOM 2755 C CA . VAL A 1 363 ? 9.899 -3.462 -41.735 1.00 45.34 363 VAL A CA 1
ATOM 2756 C C . VAL A 1 363 ? 9.987 -1.941 -41.824 1.00 45.34 363 VAL A C 1
ATOM 2758 O O . VAL A 1 363 ? 10.179 -1.262 -40.817 1.00 45.34 363 VAL A O 1
ATOM 2761 N N . SER A 1 364 ? 9.935 -1.435 -43.055 1.00 47.72 364 SER A N 1
ATOM 2762 C CA . SER A 1 364 ? 9.904 -0.005 -43.377 1.00 47.72 364 SER A CA 1
ATOM 2763 C C . SER A 1 364 ? 8.551 0.624 -43.100 1.00 47.72 364 SER A C 1
ATOM 2765 O O . SER A 1 364 ? 7.556 -0.043 -43.478 1.00 47.72 364 SER A O 1
#

InterPro domains:
  IPR017853 Glycoside hydrolase superfamily [SSF51445] (158-296)

Sequence (364 aa):
MLLPVVLLAFMCLCGNAQSSNATCAAGDCDEPALVQMSRTSSHEELQGRRRRRRRRRSRRRRRSDDSSDSRRRRSSYTGTIPYVLQAYCGDSWLTDCSDVPDGWQQHVGAFDPDITTEPPEADGTASDNYMTFGGSGVEGTLPSASTIEGWFDDSNTANLDFDMEGSLAGAFSTVATLTEEIQTSYPDAKAQVTCLVSTYDSAAEYKDTFDYFGIMIHGDSMTSGSYSIPEDDPTSGGTWPYIKDWIDSDIDNSKIVLSLTTTGLEGYMVDWFKQLIAEYGLAGMSFWYWDQLDDSISITCIEDQGTQCDTSDSFKCSATCNGGSADGYCCDTGDMTSVGNCSTLGQEGCCGGTDSTTYCQLVS

Foldseek 3Di:
DDDDDDDDDDDDDDDDDDDDDDDDDDDDDDDDDDDDDDDDDDDPVVVVVVVVVVVVVVVVVVPPPPPPPPPDDPPPDPDQPFFAEEEEDDDVQHPAQPLPDAAHAYAFEPLEQVPPDQTAAHDQRHPAHEYEYDDAPRDDHHDALVVVLVNVVVRVHQEYEYACYDHNPLVLVVVLVRLVVNCVVVVPYAYEYEYELVCCVSCVVCLVRHQAYAYALDDVECCDDLSDQDLVHRCVHNSNVSVVCVLPGPHQQLRYEHEDELVHDAQSVLLVVLVCCVVSVHRYYYYGSSVSHDPLQDPVCNRGSPRGSPPPVLPPLLWDKDDDDAQDWDQDQQDADPVGGNVVVPDGTDRDDPDPRIDIDRND

Organism: NCBI:txid2562239

pLDDT: mean 71.35, std 23.3, range [26.52, 98.38]